Protein AF-A0A1H8YNI3-F1 (afdb_monomer_lite)

Structure (mmCIF, N/CA/C/O backbone):
data_AF-A0A1H8YNI3-F1
#
_entry.id   AF-A0A1H8YNI3-F1
#
loop_
_atom_site.group_PDB
_atom_site.id
_atom_site.type_symbol
_atom_site.label_atom_id
_atom_site.label_alt_id
_atom_site.label_comp_id
_atom_site.label_asym_id
_atom_site.label_entity_id
_atom_site.label_seq_id
_atom_site.pdbx_PDB_ins_code
_atom_site.Cartn_x
_atom_site.Cartn_y
_atom_site.Cartn_z
_atom_site.occupancy
_atom_site.B_iso_or_equiv
_atom_site.auth_seq_id
_atom_site.auth_comp_id
_atom_site.auth_asym_id
_atom_site.auth_atom_id
_atom_site.pdbx_PDB_model_num
ATOM 1 N N . MET A 1 1 ? 41.087 18.679 -18.541 1.00 62.81 1 MET A N 1
ATOM 2 C CA . MET A 1 1 ? 40.264 19.608 -19.340 1.00 62.81 1 MET A CA 1
ATOM 3 C C . MET A 1 1 ? 38.839 19.092 -19.212 1.00 62.81 1 MET A C 1
ATOM 5 O O . MET A 1 1 ? 38.711 17.903 -18.950 1.00 62.81 1 MET A O 1
ATOM 9 N N . ALA A 1 2 ? 37.830 19.958 -19.168 1.00 72.12 2 ALA A N 1
ATOM 10 C CA . ALA A 1 2 ? 36.445 19.493 -19.201 1.00 72.12 2 ALA A CA 1
ATOM 11 C C . ALA A 1 2 ? 36.052 19.429 -20.674 1.00 72.12 2 ALA A C 1
ATOM 13 O O . ALA A 1 2 ? 36.330 20.401 -21.379 1.00 72.12 2 ALA A O 1
ATOM 14 N N . ASP A 1 3 ? 35.475 18.314 -21.097 1.00 80.69 3 ASP A N 1
ATOM 15 C CA . ASP A 1 3 ? 35.064 18.109 -22.482 1.00 80.69 3 ASP A CA 1
ATOM 16 C C . ASP A 1 3 ? 33.537 18.201 -22.566 1.00 80.69 3 ASP A C 1
ATOM 18 O O . ASP A 1 3 ? 32.833 17.802 -21.632 1.00 80.69 3 ASP A O 1
ATOM 22 N N . ASP A 1 4 ? 33.033 18.714 -23.684 1.00 84.19 4 ASP A N 1
ATOM 23 C CA . ASP A 1 4 ? 31.604 18.751 -23.985 1.00 84.19 4 ASP A CA 1
ATOM 24 C C . ASP A 1 4 ? 31.310 17.701 -25.062 1.00 84.19 4 ASP A C 1
ATOM 26 O O . ASP A 1 4 ? 32.009 17.633 -26.074 1.00 84.19 4 ASP A O 1
ATOM 30 N N . LEU A 1 5 ? 30.289 16.871 -24.843 1.00 85.62 5 LEU A N 1
ATOM 31 C CA . LEU A 1 5 ? 29.933 15.766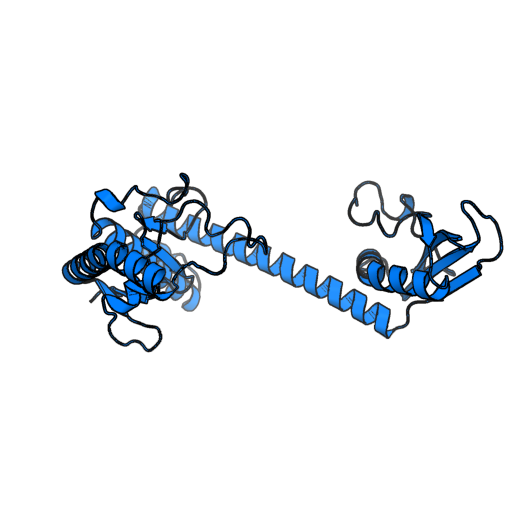 -25.734 1.00 85.62 5 LEU A CA 1
ATOM 32 C C . LEU A 1 5 ? 28.536 15.938 -26.312 1.00 85.62 5 LEU A C 1
ATOM 34 O O . LEU A 1 5 ? 27.596 16.316 -25.609 1.00 85.62 5 LEU A O 1
ATOM 38 N N . THR A 1 6 ? 28.391 15.552 -27.576 1.00 89.06 6 THR A N 1
ATOM 39 C CA . THR A 1 6 ? 27.086 15.326 -28.201 1.00 89.06 6 THR A CA 1
ATOM 40 C C . THR A 1 6 ? 26.791 13.839 -28.199 1.00 89.06 6 THR A C 1
ATOM 42 O O . THR A 1 6 ? 27.655 13.043 -28.564 1.00 89.06 6 THR A O 1
ATOM 45 N N . TRP A 1 7 ? 25.575 13.433 -27.851 1.00 90.69 7 TRP A N 1
ATOM 46 C CA . TRP A 1 7 ? 25.215 12.022 -27.872 1.00 90.69 7 TRP A CA 1
ATOM 47 C C . TRP A 1 7 ? 23.753 11.774 -28.232 1.00 90.69 7 TRP A C 1
ATOM 49 O O . TRP A 1 7 ? 22.909 12.659 -28.139 1.00 90.69 7 TRP A O 1
ATOM 59 N N . ARG A 1 8 ? 23.442 10.555 -28.679 1.00 92.06 8 ARG A N 1
ATOM 60 C CA . ARG A 1 8 ? 22.060 10.096 -28.888 1.00 92.06 8 ARG A CA 1
ATOM 61 C C . ARG A 1 8 ? 21.931 8.595 -28.692 1.00 92.06 8 ARG A C 1
ATOM 63 O O . ARG A 1 8 ? 22.908 7.859 -28.858 1.00 92.06 8 ARG A O 1
ATOM 70 N N . PHE A 1 9 ? 20.708 8.132 -28.457 1.00 93.69 9 PHE A N 1
ATOM 71 C CA . PHE A 1 9 ? 20.398 6.709 -28.537 1.00 93.69 9 PHE A CA 1
ATOM 72 C C . PHE A 1 9 ? 19.908 6.300 -29.918 1.00 93.69 9 PHE A C 1
ATOM 74 O O . PHE A 1 9 ? 19.161 7.006 -30.600 1.00 93.69 9 PHE A O 1
ATOM 81 N N . GLU A 1 10 ? 20.300 5.095 -30.302 1.00 93.31 10 GLU A N 1
ATOM 82 C CA . GLU A 1 10 ? 19.784 4.422 -31.478 1.00 93.31 10 GLU A CA 1
ATOM 83 C C . GLU A 1 10 ? 19.323 3.017 -31.112 1.00 93.31 10 GLU A C 1
ATOM 85 O O . GLU A 1 10 ? 19.898 2.339 -30.258 1.00 93.31 10 GLU A O 1
ATOM 90 N N . VAL A 1 11 ? 18.287 2.556 -31.798 1.00 92.56 11 VAL A N 1
ATOM 91 C CA . VAL A 1 11 ? 17.686 1.244 -31.581 1.00 92.56 11 VAL A CA 1
ATOM 92 C C . VAL A 1 11 ? 17.734 0.416 -32.845 1.00 92.56 11 VAL A C 1
ATOM 94 O O . VAL A 1 11 ? 17.682 0.927 -33.963 1.00 92.56 11 VAL A O 1
ATOM 97 N N . LYS A 1 12 ? 17.808 -0.896 -32.662 1.00 93.00 12 LYS A N 1
ATOM 98 C CA . LYS A 1 12 ? 17.693 -1.861 -33.746 1.00 93.00 12 LYS A CA 1
ATOM 99 C C . LYS A 1 12 ? 16.334 -2.533 -33.672 1.00 93.00 12 LYS A C 1
ATOM 101 O O . LYS A 1 12 ? 16.031 -3.218 -32.693 1.00 93.00 12 LYS A O 1
ATOM 106 N N . MET A 1 13 ? 15.531 -2.376 -34.714 1.00 89.25 13 MET A N 1
ATOM 107 C CA . MET A 1 13 ? 14.173 -2.919 -34.784 1.00 89.25 13 MET A CA 1
ATOM 108 C C . MET A 1 13 ? 14.158 -4.225 -35.577 1.00 89.25 13 MET A C 1
ATOM 110 O O . MET A 1 13 ? 14.945 -4.392 -36.502 1.00 89.25 13 MET A O 1
ATOM 114 N N . ARG A 1 14 ? 13.270 -5.161 -35.225 1.00 88.31 14 ARG A N 1
ATOM 115 C CA . ARG A 1 14 ? 13.154 -6.458 -35.916 1.00 88.31 14 ARG A CA 1
ATOM 116 C C . ARG A 1 14 ? 12.909 -6.310 -37.422 1.00 88.31 14 ARG A C 1
ATOM 118 O O . ARG A 1 14 ? 13.461 -7.088 -38.190 1.00 88.31 14 ARG A O 1
ATOM 125 N N . ASP A 1 15 ? 12.107 -5.321 -37.805 1.00 86.44 15 ASP A N 1
ATOM 126 C CA . ASP A 1 15 ? 11.632 -5.132 -39.180 1.00 86.44 15 ASP A CA 1
ATOM 127 C C . ASP A 1 15 ? 12.369 -3.998 -39.919 1.00 86.44 15 ASP A C 1
ATOM 129 O O . ASP A 1 15 ? 11.910 -3.542 -40.964 1.00 86.44 15 ASP A O 1
ATOM 133 N N . HIS A 1 16 ? 13.496 -3.515 -39.380 1.00 84.75 16 HIS A N 1
ATOM 134 C CA . HIS A 1 16 ? 14.282 -2.443 -39.988 1.00 84.75 16 HIS A CA 1
ATOM 135 C C . HIS A 1 16 ? 15.744 -2.857 -40.151 1.00 84.75 16 HIS A C 1
ATOM 137 O O . HIS A 1 16 ? 16.424 -3.211 -39.185 1.00 84.75 16 HIS A O 1
ATOM 143 N N . ASP A 1 17 ? 16.255 -2.743 -41.374 1.00 80.69 17 ASP A N 1
ATOM 144 C CA . ASP A 1 17 ? 17.667 -2.969 -41.663 1.00 80.69 17 ASP A CA 1
ATOM 145 C C . ASP A 1 17 ? 18.470 -1.738 -41.232 1.00 80.69 17 ASP A C 1
ATOM 147 O O . ASP A 1 17 ? 18.606 -0.761 -41.965 1.00 80.69 17 ASP A O 1
ATOM 151 N N . GLY A 1 18 ? 18.959 -1.752 -39.993 1.00 88.38 18 GLY A N 1
ATOM 152 C CA . GLY A 1 18 ? 19.876 -0.737 -39.477 1.00 88.38 18 GLY A CA 1
ATOM 153 C C . GLY A 1 18 ? 19.539 -0.238 -38.078 1.00 88.38 18 GLY A C 1
ATOM 154 O O . GLY A 1 18 ? 18.589 -0.686 -37.437 1.00 88.38 18 GLY A O 1
ATOM 155 N N . TRP A 1 19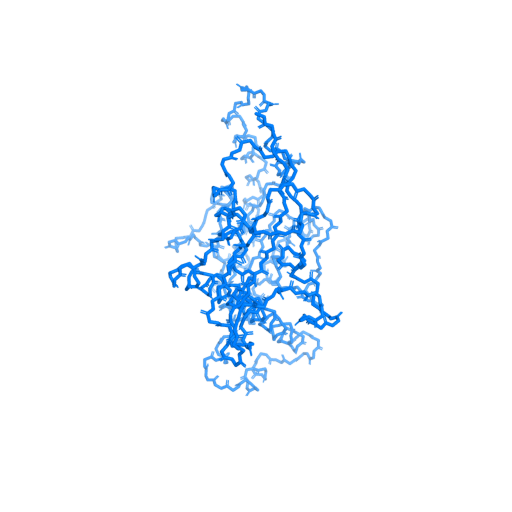 ? 20.370 0.689 -37.614 1.00 92.62 19 TRP A N 1
ATOM 156 C CA . TRP A 1 19 ? 20.161 1.424 -36.375 1.00 92.62 19 TRP A CA 1
ATOM 157 C C . TRP A 1 19 ? 19.362 2.687 -36.668 1.00 92.62 19 TRP A C 1
ATOM 159 O O . TRP A 1 19 ? 19.678 3.419 -37.604 1.00 92.62 19 TRP A O 1
ATOM 169 N N . VAL A 1 20 ? 18.318 2.913 -35.882 1.00 90.19 20 VAL A N 1
ATOM 170 C CA . VAL A 1 20 ? 17.384 4.021 -36.052 1.00 90.19 20 VAL A CA 1
ATOM 171 C C . VAL A 1 20 ? 17.524 4.945 -34.845 1.00 90.19 20 VAL A C 1
ATOM 173 O O . VAL A 1 20 ? 17.406 4.457 -33.718 1.00 90.19 20 VAL A O 1
ATOM 176 N N . PRO A 1 21 ? 17.788 6.248 -35.032 1.00 89.75 21 PRO A N 1
ATOM 177 C CA . PRO A 1 21 ? 17.801 7.190 -33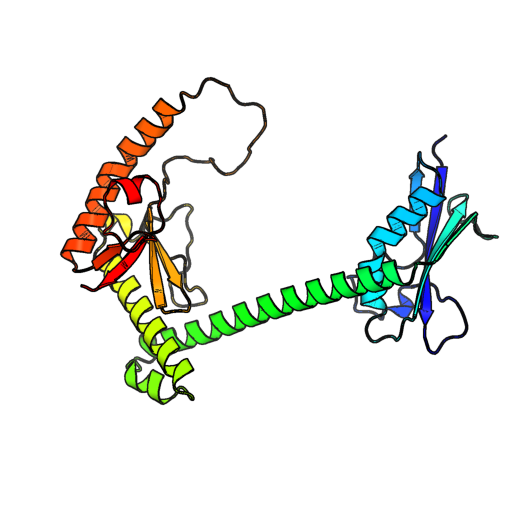.922 1.00 89.75 21 PRO A CA 1
ATOM 178 C C . PRO A 1 21 ? 16.409 7.293 -33.303 1.00 89.75 21 PRO A C 1
ATOM 180 O O . PRO A 1 21 ? 15.405 7.317 -34.017 1.00 89.75 21 PRO A O 1
ATOM 183 N N . ILE A 1 22 ? 16.349 7.358 -31.976 1.00 86.19 22 ILE A N 1
ATOM 184 C CA . ILE A 1 22 ? 15.087 7.617 -31.284 1.00 86.19 22 ILE A CA 1
ATOM 185 C C . ILE A 1 22 ? 14.795 9.109 -31.416 1.00 86.19 22 ILE A C 1
ATOM 187 O O . ILE A 1 22 ? 15.470 9.931 -30.806 1.00 86.19 22 ILE A O 1
ATOM 191 N N . THR A 1 23 ? 13.805 9.466 -32.225 1.00 83.25 23 THR A N 1
ATOM 192 C CA . THR A 1 23 ? 13.367 10.855 -32.414 1.00 83.25 23 THR A CA 1
ATOM 193 C C . THR A 1 23 ? 11.931 11.034 -31.942 1.00 83.25 23 THR A C 1
ATOM 195 O O . THR A 1 23 ? 11.175 10.064 -31.838 1.00 83.25 23 THR A O 1
ATOM 198 N N . ARG A 1 24 ? 11.514 12.282 -31.696 1.00 74.00 24 ARG A N 1
ATOM 199 C CA . ARG A 1 24 ? 10.109 12.589 -31.344 1.00 74.00 24 ARG A CA 1
ATOM 200 C C . ARG A 1 24 ? 9.103 12.084 -32.374 1.00 74.00 24 ARG A C 1
ATOM 202 O O . ARG A 1 24 ? 8.031 11.614 -32.004 1.00 74.00 24 ARG A O 1
ATOM 209 N N . ASP A 1 25 ? 9.464 12.118 -33.654 1.00 70.88 25 ASP A N 1
ATOM 210 C CA . ASP A 1 25 ? 8.612 11.610 -34.735 1.00 70.88 25 ASP A CA 1
ATOM 211 C C . ASP A 1 25 ? 8.357 10.100 -34.607 1.00 70.88 25 ASP A C 1
ATOM 213 O O . ASP A 1 25 ? 7.317 9.600 -35.036 1.00 70.88 25 ASP A O 1
ATOM 217 N N . LEU A 1 26 ? 9.282 9.374 -33.972 1.00 70.94 26 LEU A N 1
ATOM 218 C CA . LEU A 1 26 ? 9.179 7.940 -33.712 1.00 70.94 26 LEU A CA 1
ATOM 219 C C . LEU A 1 26 ? 8.311 7.601 -32.488 1.00 70.94 26 LEU A C 1
ATOM 221 O O . LEU A 1 26 ? 7.877 6.455 -32.352 1.00 70.94 26 LEU A O 1
ATOM 225 N N . LEU A 1 27 ? 8.044 8.577 -31.614 1.00 66.19 27 LEU A N 1
ATOM 226 C CA . LEU A 1 27 ? 7.230 8.412 -30.406 1.00 66.19 27 LEU A CA 1
ATOM 227 C C . LEU A 1 27 ? 5.729 8.627 -30.632 1.00 66.19 27 LEU A C 1
ATOM 229 O O . LEU A 1 27 ? 4.916 8.079 -29.892 1.00 66.19 27 LEU A O 1
ATOM 233 N N . GLY A 1 28 ? 5.343 9.382 -31.663 1.00 60.59 28 GLY A N 1
ATOM 234 C CA . GLY A 1 28 ? 3.973 9.890 -31.777 1.00 60.59 28 GLY A CA 1
ATOM 235 C C . GLY A 1 28 ? 3.698 11.020 -30.771 1.00 60.59 28 GLY A C 1
ATOM 236 O O . GLY A 1 28 ? 4.454 11.247 -29.832 1.00 60.59 28 GLY A O 1
ATOM 237 N N . ALA A 1 29 ? 2.626 11.785 -30.987 1.00 53.41 29 ALA A N 1
ATOM 238 C CA . ALA A 1 29 ? 2.422 13.088 -30.339 1.00 53.41 29 ALA A CA 1
ATOM 239 C C . ALA A 1 29 ? 2.125 13.064 -28.818 1.00 53.41 29 ALA A C 1
ATOM 241 O O . ALA A 1 29 ? 2.082 14.134 -28.216 1.00 53.41 29 ALA A O 1
ATOM 242 N N . ASP A 1 30 ? 1.950 11.892 -28.194 1.00 52.16 30 ASP A N 1
ATOM 243 C CA . ASP A 1 30 ? 1.309 11.766 -26.872 1.00 52.16 30 ASP A CA 1
ATOM 244 C C . ASP A 1 30 ? 2.163 11.091 -25.769 1.00 52.16 30 ASP A C 1
ATOM 246 O O . ASP A 1 30 ? 1.635 10.785 -24.700 1.00 52.16 30 ASP A O 1
ATOM 250 N N . GLU A 1 31 ? 3.474 10.873 -25.954 1.00 55.53 31 GLU A N 1
ATOM 251 C CA . GLU A 1 31 ? 4.317 10.176 -24.954 1.00 55.53 31 GLU A CA 1
ATOM 252 C C . GLU A 1 31 ? 5.398 11.089 -24.313 1.00 55.53 31 GLU A C 1
ATOM 254 O O . GLU A 1 31 ? 6.558 11.066 -24.723 1.00 55.53 31 GLU A O 1
ATOM 259 N N . PRO A 1 32 ? 5.074 11.875 -23.260 1.00 54.31 32 PRO A N 1
ATOM 260 C CA . PRO A 1 32 ? 6.031 12.751 -22.564 1.00 54.31 32 PRO A CA 1
ATOM 261 C C . PRO A 1 32 ? 7.065 12.011 -21.687 1.00 54.31 32 PRO A C 1
ATOM 263 O O . PRO A 1 32 ? 7.920 12.653 -21.085 1.00 54.31 32 PRO A O 1
ATOM 266 N N . LEU A 1 33 ? 6.991 10.679 -21.586 1.00 58.78 33 LEU A N 1
ATOM 267 C CA . LEU A 1 33 ? 7.754 9.863 -20.628 1.00 58.78 33 LEU A CA 1
ATOM 268 C C . LEU A 1 33 ? 9.171 9.481 -21.084 1.00 58.78 33 LEU A C 1
ATOM 270 O O . LEU A 1 33 ? 9.909 8.880 -20.311 1.00 58.78 33 LEU A O 1
ATOM 274 N N . TYR A 1 34 ? 9.553 9.813 -22.317 1.00 67.88 34 TYR A N 1
ATOM 275 C CA . TYR A 1 34 ? 10.815 9.368 -22.921 1.00 67.88 34 TYR A CA 1
ATOM 276 C C . TYR A 1 34 ? 11.775 10.515 -23.251 1.00 67.88 34 TYR A C 1
ATOM 278 O O . TYR A 1 34 ? 12.717 10.303 -24.004 1.00 67.88 34 TYR A O 1
ATOM 286 N N . GLY A 1 35 ? 11.556 11.723 -22.717 1.00 67.06 35 GLY A N 1
ATOM 287 C CA . GLY A 1 35 ? 12.371 12.902 -23.051 1.00 67.06 35 GLY A CA 1
ATOM 288 C C . GLY A 1 35 ? 13.880 12.666 -22.925 1.00 67.06 35 GLY A C 1
ATOM 289 O O . GLY A 1 35 ? 14.645 13.144 -23.752 1.00 67.06 35 GLY A O 1
ATOM 290 N N . ASP A 1 36 ? 14.269 11.849 -21.953 1.00 74.75 36 ASP A N 1
ATOM 291 C CA . ASP A 1 36 ? 15.649 11.564 -21.563 1.00 74.75 36 ASP A CA 1
ATOM 292 C C . ASP A 1 36 ? 16.381 10.623 -22.543 1.00 74.75 36 ASP A C 1
ATOM 294 O O . ASP A 1 36 ? 17.587 10.421 -22.430 1.00 74.75 36 ASP A O 1
ATOM 298 N N . ILE A 1 37 ? 15.659 10.006 -23.489 1.00 80.31 37 ILE A N 1
ATOM 299 C CA . ILE A 1 37 ? 16.221 9.053 -24.461 1.00 80.31 37 ILE A CA 1
ATOM 300 C C . ILE A 1 37 ? 15.996 9.466 -25.921 1.00 80.31 37 ILE A C 1
ATOM 302 O O . ILE A 1 37 ? 16.238 8.670 -26.831 1.00 80.31 37 ILE A O 1
ATOM 306 N N . VAL A 1 38 ? 15.479 10.674 -26.142 1.00 82.88 38 VAL A N 1
ATOM 307 C CA . VAL A 1 38 ? 14.956 11.136 -27.430 1.00 82.88 38 VAL A CA 1
ATOM 308 C C . VAL A 1 38 ? 15.782 12.285 -27.966 1.00 82.88 38 VAL A C 1
ATOM 310 O O . VAL A 1 38 ? 16.162 13.193 -27.234 1.00 82.88 38 VAL A O 1
ATOM 313 N N . ASP A 1 39 ? 15.945 12.277 -29.284 1.00 84.94 39 ASP A N 1
ATOM 314 C CA . ASP A 1 39 ? 16.730 13.238 -30.039 1.00 84.94 39 ASP A CA 1
ATOM 315 C C . ASP A 1 39 ? 18.215 13.211 -29.623 1.00 84.94 39 ASP A C 1
ATOM 317 O O . ASP A 1 39 ? 18.704 12.310 -28.935 1.00 84.94 39 ASP A O 1
ATOM 321 N N . THR A 1 40 ? 18.971 14.165 -30.150 1.00 86.25 40 THR A N 1
ATOM 322 C CA . THR A 1 40 ? 20.371 14.364 -29.790 1.00 86.25 40 THR A CA 1
ATOM 323 C C . THR A 1 40 ? 20.449 15.245 -28.548 1.00 86.25 40 THR A C 1
ATOM 325 O O . THR A 1 40 ? 19.791 16.285 -28.488 1.00 86.25 40 THR A O 1
ATOM 328 N N . MET A 1 41 ? 21.277 14.850 -27.586 1.00 87.00 41 MET A N 1
ATOM 329 C CA . MET A 1 41 ? 21.484 15.544 -26.321 1.00 87.00 41 MET A CA 1
ATOM 330 C C . MET A 1 41 ? 22.938 15.989 -26.151 1.00 87.00 41 MET A C 1
ATOM 332 O O . MET A 1 41 ? 23.856 15.465 -26.785 1.00 87.00 41 MET A O 1
ATOM 336 N N . GLU A 1 42 ? 23.133 16.977 -25.284 1.00 86.44 42 GLU A N 1
ATOM 337 C CA . GLU A 1 42 ? 24.440 17.538 -24.946 1.00 86.44 42 GLU A CA 1
ATOM 338 C C . GLU A 1 42 ? 24.788 17.181 -23.500 1.00 86.44 42 GLU A C 1
ATOM 340 O O . GLU A 1 42 ? 23.953 17.296 -22.600 1.00 86.44 42 GLU A O 1
ATOM 345 N N . MET A 1 43 ? 26.034 16.780 -23.262 1.00 81.81 43 MET A N 1
ATOM 346 C CA . MET A 1 43 ? 26.585 16.599 -21.924 1.00 81.81 43 MET A CA 1
ATOM 347 C C . MET A 1 43 ? 27.788 17.527 -21.764 1.00 81.81 43 MET A C 1
ATOM 349 O O . MET A 1 43 ? 28.809 17.359 -22.424 1.00 81.81 43 MET A O 1
ATOM 353 N N . ILE A 1 44 ? 27.637 18.533 -20.904 1.00 81.88 44 ILE A N 1
ATOM 354 C CA . ILE A 1 44 ? 28.575 19.653 -20.767 1.00 81.88 44 ILE A CA 1
ATOM 355 C C . ILE A 1 44 ? 29.484 19.425 -19.556 1.00 81.88 44 ILE A C 1
ATOM 357 O O . ILE A 1 44 ? 29.014 19.045 -18.481 1.00 81.88 44 ILE A O 1
ATOM 361 N N . GLY A 1 45 ? 30.775 19.725 -19.699 1.00 78.12 45 GLY A N 1
ATOM 362 C CA . GLY A 1 45 ? 31.725 19.772 -18.590 1.00 78.12 45 GLY A CA 1
ATOM 363 C C . GLY A 1 45 ? 32.105 18.402 -18.028 1.00 78.12 45 GLY A C 1
ATOM 364 O O . GLY A 1 45 ? 32.279 18.250 -16.817 1.00 78.12 45 GLY A O 1
ATOM 365 N N . ILE A 1 46 ? 32.241 17.393 -18.884 1.00 79.94 46 ILE A N 1
ATOM 366 C CA . ILE A 1 46 ? 32.610 16.040 -18.473 1.00 79.94 46 ILE A CA 1
ATOM 367 C C . ILE A 1 46 ? 34.089 15.995 -18.081 1.00 79.94 46 ILE A C 1
ATOM 369 O O . ILE A 1 46 ? 34.973 16.428 -18.817 1.00 79.94 46 ILE A O 1
ATOM 373 N N . HIS A 1 47 ? 34.368 15.427 -16.906 1.00 80.94 47 HIS A N 1
ATOM 374 C CA . HIS A 1 47 ? 35.721 15.266 -16.358 1.00 80.94 47 HIS A CA 1
ATOM 375 C C . HIS A 1 47 ? 36.224 13.808 -16.354 1.00 80.94 47 HIS A C 1
ATOM 377 O O . HIS A 1 47 ? 37.240 13.509 -15.726 1.00 80.94 47 HIS A O 1
ATOM 383 N N . ARG A 1 48 ? 35.497 12.903 -17.016 1.00 82.81 48 ARG A N 1
ATOM 384 C CA . ARG A 1 48 ? 35.759 11.457 -17.131 1.00 82.81 48 ARG A CA 1
ATOM 385 C C . ARG A 1 48 ? 35.979 11.059 -18.593 1.00 82.81 48 ARG A C 1
ATOM 387 O O . ARG A 1 48 ? 35.672 11.837 -19.491 1.00 82.81 48 ARG A O 1
ATOM 394 N N . GLU A 1 49 ? 36.497 9.853 -18.824 1.00 87.44 49 GLU A N 1
ATOM 395 C CA . GLU A 1 49 ? 36.635 9.308 -20.180 1.00 87.44 49 GLU A CA 1
ATOM 396 C C . GLU A 1 49 ? 35.261 9.188 -20.858 1.00 87.44 49 GLU A C 1
ATOM 398 O O . GLU A 1 49 ? 34.270 8.812 -20.225 1.00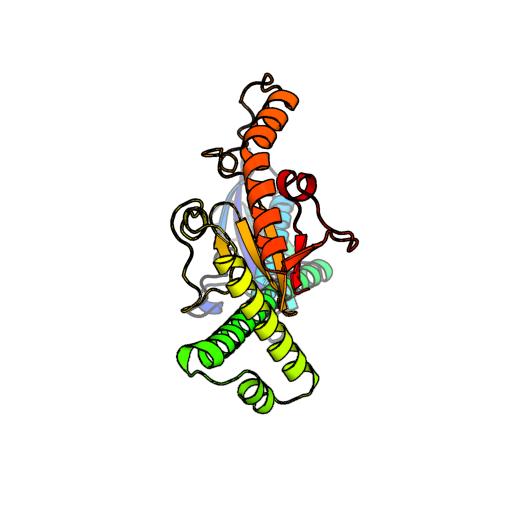 87.44 49 GLU A O 1
ATOM 403 N N . HIS A 1 50 ? 35.192 9.492 -22.158 1.00 87.31 50 HIS A N 1
ATOM 404 C CA . HIS A 1 50 ? 33.929 9.516 -22.907 1.00 87.31 50 HIS A CA 1
ATOM 405 C C . HIS A 1 50 ? 33.234 8.153 -22.926 1.00 87.31 50 HIS A C 1
ATOM 407 O O . HIS A 1 50 ? 32.012 8.088 -22.859 1.00 87.31 50 HIS A O 1
ATOM 413 N N . THR A 1 51 ? 34.004 7.061 -22.955 1.00 89.38 51 THR A N 1
ATOM 414 C CA . THR A 1 51 ? 33.479 5.689 -22.880 1.00 89.38 51 THR A CA 1
ATOM 415 C C . THR A 1 51 ? 32.764 5.419 -21.558 1.00 89.38 51 THR A C 1
ATOM 417 O O . THR A 1 51 ? 31.698 4.807 -21.560 1.00 89.38 51 THR A O 1
ATOM 420 N N . ASP A 1 52 ? 33.319 5.890 -20.439 1.00 89.12 52 ASP A N 1
ATOM 421 C CA . ASP A 1 52 ? 32.702 5.718 -19.121 1.00 89.12 52 ASP A CA 1
ATOM 422 C C . ASP A 1 52 ? 31.431 6.563 -19.009 1.00 89.12 52 ASP A C 1
ATOM 424 O O . ASP A 1 52 ? 30.399 6.064 -18.568 1.00 89.12 52 ASP A O 1
ATOM 428 N N . ALA A 1 53 ? 31.471 7.812 -19.494 1.00 87.56 53 ALA A N 1
ATOM 429 C CA . ALA A 1 53 ? 30.281 8.656 -19.571 1.00 87.56 53 ALA A CA 1
ATOM 430 C C . ALA A 1 53 ? 29.177 8.007 -20.414 1.00 87.56 53 ALA A C 1
ATOM 432 O O . ALA A 1 53 ? 28.044 7.897 -19.960 1.00 87.56 53 ALA A O 1
ATOM 433 N N . ALA A 1 54 ? 29.520 7.517 -21.606 1.00 89.56 54 ALA A N 1
ATOM 434 C CA . ALA A 1 54 ? 28.584 6.859 -22.507 1.00 89.56 54 ALA A CA 1
ATOM 435 C C . ALA A 1 54 ? 27.977 5.591 -21.892 1.00 89.56 54 ALA A C 1
ATOM 437 O O . ALA A 1 54 ? 26.796 5.306 -22.082 1.00 89.56 54 ALA A O 1
ATOM 438 N N . LYS A 1 55 ? 28.779 4.818 -21.155 1.00 90.94 55 LYS A N 1
ATOM 439 C CA . LYS A 1 55 ? 28.310 3.613 -20.477 1.00 90.94 55 LYS A CA 1
ATOM 440 C C . LYS A 1 55 ? 27.297 3.941 -19.382 1.00 90.94 55 LYS A C 1
ATOM 442 O O . LYS A 1 55 ? 26.268 3.274 -19.330 1.00 90.94 55 LYS A O 1
ATOM 447 N N . ASP A 1 56 ? 27.580 4.940 -18.550 1.00 89.25 56 ASP A N 1
ATOM 448 C CA . ASP A 1 56 ? 26.678 5.345 -17.470 1.00 89.25 56 ASP A CA 1
ATOM 449 C C . ASP A 1 56 ? 25.334 5.830 -18.036 1.00 89.25 56 ASP A C 1
ATOM 451 O O . ASP A 1 56 ? 24.288 5.330 -17.626 1.00 89.25 56 ASP A O 1
ATOM 455 N N . GLU A 1 57 ? 25.353 6.694 -19.060 1.00 90.62 57 GLU A N 1
ATOM 456 C CA . GLU A 1 57 ? 24.126 7.150 -19.737 1.00 90.62 57 GLU A CA 1
ATOM 457 C C . GLU A 1 57 ? 23.342 5.988 -20.354 1.00 90.62 57 GLU A C 1
ATOM 459 O O . GLU A 1 57 ? 22.119 5.907 -20.228 1.00 90.62 57 GLU A O 1
ATOM 464 N N . LEU A 1 58 ? 24.036 5.051 -21.011 1.00 91.12 58 LEU A N 1
ATOM 465 C CA . LEU A 1 58 ? 23.393 3.866 -21.564 1.00 91.12 58 LEU A CA 1
ATOM 466 C C . LEU A 1 58 ? 22.734 3.044 -20.454 1.00 91.12 58 LEU A C 1
ATOM 468 O O . LEU A 1 58 ? 21.562 2.701 -20.587 1.00 91.12 58 LEU A O 1
ATOM 472 N N . ASP A 1 59 ? 23.447 2.759 -19.363 1.00 89.12 59 ASP A N 1
ATOM 473 C CA . ASP A 1 59 ? 22.955 1.956 -18.240 1.00 89.12 59 ASP A CA 1
ATOM 474 C C . ASP A 1 59 ? 21.754 2.601 -17.517 1.00 89.12 59 ASP A C 1
ATOM 476 O O . ASP A 1 59 ? 20.836 1.883 -17.084 1.00 89.12 59 ASP A O 1
ATOM 480 N N . GLU A 1 60 ? 21.727 3.933 -17.420 1.00 87.44 60 GLU A N 1
ATOM 481 C CA . GLU A 1 60 ? 20.596 4.709 -16.898 1.00 87.44 60 GLU A CA 1
ATOM 482 C C . GLU A 1 60 ? 19.389 4.649 -17.848 1.00 87.44 60 GLU A C 1
ATOM 484 O O . GLU A 1 60 ? 18.265 4.354 -17.424 1.00 87.44 60 GLU A O 1
ATOM 489 N N . ALA A 1 61 ? 19.622 4.800 -19.151 1.00 88.12 61 ALA A N 1
ATOM 490 C CA . ALA A 1 61 ? 18.576 4.818 -20.166 1.00 88.12 61 ALA A CA 1
ATOM 491 C C . ALA A 1 61 ? 18.004 3.438 -20.529 1.00 88.12 61 ALA A C 1
ATOM 493 O O . ALA A 1 61 ? 16.921 3.368 -21.113 1.00 88.12 61 ALA A O 1
ATOM 494 N N . LEU A 1 62 ? 18.669 2.323 -20.192 1.00 88.44 62 LEU A N 1
ATOM 495 C CA . LEU A 1 62 ? 18.254 0.964 -20.591 1.00 88.44 62 LEU A CA 1
ATOM 496 C C . LEU A 1 62 ? 16.786 0.644 -20.273 1.00 88.44 62 LEU A C 1
ATOM 498 O O . LEU A 1 62 ? 16.126 -0.037 -21.059 1.00 88.44 62 LEU A O 1
ATOM 502 N N . ALA A 1 63 ? 16.258 1.108 -19.137 1.00 84.56 63 ALA A N 1
ATOM 503 C CA . ALA A 1 63 ? 14.852 0.897 -18.788 1.00 84.56 63 ALA A CA 1
ATOM 504 C C . ALA A 1 63 ? 13.916 1.672 -19.733 1.00 84.56 63 ALA A C 1
ATOM 506 O O . ALA A 1 63 ? 12.976 1.090 -20.268 1.00 84.56 63 ALA A O 1
ATOM 507 N N . GLY A 1 64 ? 14.220 2.944 -20.012 1.00 85.44 64 GLY A N 1
ATOM 508 C CA . GLY A 1 64 ? 13.475 3.758 -20.975 1.00 85.44 64 GLY A CA 1
ATOM 509 C C . GLY A 1 64 ? 13.551 3.188 -22.393 1.00 85.44 64 GLY A C 1
ATOM 510 O O . GLY A 1 64 ? 12.523 3.017 -23.043 1.00 85.44 64 GLY A O 1
ATOM 511 N N . LEU A 1 65 ? 14.748 2.799 -22.841 1.00 86.75 65 LEU A N 1
ATOM 512 C CA . LEU A 1 65 ? 14.993 2.198 -24.157 1.00 86.75 65 LEU A CA 1
ATOM 513 C C . LEU A 1 65 ? 14.223 0.885 -24.336 1.00 86.75 65 LEU A C 1
ATOM 515 O O . LEU A 1 65 ? 13.609 0.636 -25.374 1.00 86.75 65 LEU A O 1
ATOM 519 N N . THR A 1 66 ? 14.222 0.031 -23.312 1.00 86.75 66 THR A N 1
ATOM 520 C CA . THR A 1 66 ? 13.490 -1.241 -23.354 1.00 86.75 66 THR A CA 1
ATOM 521 C C . THR A 1 66 ? 11.981 -1.063 -23.243 1.00 86.75 66 THR A C 1
ATOM 523 O O . THR A 1 66 ? 11.270 -1.786 -23.939 1.00 86.75 66 THR A O 1
ATOM 526 N N . ALA A 1 67 ? 11.496 -0.090 -22.466 1.00 83.56 67 ALA A N 1
ATOM 527 C CA . ALA A 1 67 ? 10.082 0.280 -22.418 1.00 83.56 67 ALA A CA 1
ATOM 528 C C . ALA A 1 67 ? 9.605 0.828 -23.767 1.00 83.56 67 ALA A C 1
ATOM 530 O O . ALA A 1 67 ? 8.589 0.378 -24.286 1.00 83.56 67 ALA A O 1
ATOM 531 N N . PHE A 1 68 ? 10.376 1.726 -24.383 1.00 82.50 68 PHE A N 1
ATOM 532 C CA . PHE A 1 68 ? 10.118 2.214 -25.735 1.00 82.50 68 PHE A CA 1
ATOM 533 C C . PHE A 1 68 ? 10.034 1.051 -26.738 1.00 82.50 68 PHE A C 1
ATOM 535 O O . PHE A 1 68 ? 9.103 0.959 -27.543 1.00 82.50 68 PHE A O 1
ATOM 542 N N . GLY A 1 69 ? 10.988 0.120 -26.657 1.00 80.38 69 GLY A N 1
ATOM 543 C CA . GLY A 1 69 ? 11.048 -1.059 -27.512 1.00 80.38 69 GLY A CA 1
ATOM 544 C C . GLY A 1 69 ? 9.954 -2.107 -27.262 1.00 80.38 69 GLY A C 1
ATOM 545 O O . GLY A 1 69 ? 9.715 -2.952 -28.137 1.00 80.38 69 GLY A O 1
ATOM 546 N N . GLN A 1 70 ? 9.288 -2.072 -26.103 1.00 76.12 70 GLN A N 1
ATOM 547 C CA . GLN A 1 70 ? 8.204 -2.982 -25.734 1.00 76.12 70 GLN A CA 1
ATOM 548 C C . GLN A 1 70 ? 7.001 -2.731 -26.653 1.00 76.12 70 GLN A C 1
ATOM 550 O O . GLN A 1 70 ? 6.513 -1.618 -26.795 1.00 76.12 70 GLN A O 1
ATOM 555 N N . GLY A 1 71 ? 6.561 -3.769 -27.368 1.00 72.31 71 GLY A N 1
ATOM 556 C CA . GLY A 1 71 ? 5.496 -3.662 -28.377 1.00 72.31 71 GLY A CA 1
ATOM 557 C C . GLY A 1 71 ? 5.943 -3.152 -29.754 1.00 72.31 71 GLY A C 1
ATOM 558 O O . GLY A 1 71 ? 5.251 -3.416 -30.732 1.00 72.31 71 GLY A O 1
ATOM 559 N N . ARG A 1 72 ? 7.123 -2.522 -29.870 1.00 80.25 72 ARG A N 1
ATOM 560 C CA . ARG A 1 72 ? 7.677 -2.029 -31.149 1.00 80.25 72 ARG A CA 1
ATOM 561 C C . ARG A 1 72 ? 8.669 -2.999 -31.811 1.00 80.25 72 ARG A C 1
ATOM 563 O O . ARG A 1 72 ? 9.101 -2.775 -32.933 1.00 80.25 72 ARG A O 1
ATOM 570 N N . GLY A 1 73 ? 9.025 -4.101 -31.146 1.00 83.69 73 GLY A N 1
ATOM 571 C CA . GLY A 1 73 ? 9.887 -5.142 -31.723 1.00 83.69 73 GLY A CA 1
ATOM 572 C C . GLY A 1 73 ? 11.381 -4.804 -31.697 1.00 83.69 73 GLY A C 1
ATOM 573 O O . GLY A 1 73 ? 12.129 -5.268 -32.559 1.00 83.69 73 GLY A O 1
ATOM 574 N N . MET A 1 74 ? 11.827 -4.012 -30.718 1.00 88.69 74 MET A N 1
ATOM 575 C CA . MET A 1 74 ? 13.245 -3.695 -30.531 1.00 88.69 74 MET A CA 1
ATOM 576 C C . MET A 1 74 ? 14.068 -4.947 -30.190 1.00 88.69 74 MET A C 1
ATOM 578 O O . MET A 1 74 ? 13.692 -5.763 -29.346 1.00 88.69 74 MET A O 1
ATOM 582 N N . THR A 1 75 ? 15.224 -5.074 -30.835 1.00 89.56 75 THR A N 1
ATOM 583 C CA . THR A 1 75 ? 16.189 -6.174 -30.678 1.00 89.56 75 THR A CA 1
ATOM 584 C C . THR A 1 75 ? 17.540 -5.724 -30.128 1.00 89.56 75 THR A C 1
ATOM 586 O O . THR A 1 75 ? 18.259 -6.555 -29.581 1.00 89.56 75 THR A O 1
ATOM 589 N N . GLY A 1 76 ? 17.866 -4.432 -30.218 1.00 92.81 76 GLY A N 1
ATOM 590 C CA . GLY A 1 76 ? 19.121 -3.861 -29.731 1.00 92.81 76 GLY A CA 1
ATOM 591 C C . GLY A 1 76 ? 18.988 -2.373 -29.418 1.00 92.81 76 GLY A C 1
ATOM 592 O O . GLY A 1 76 ? 18.088 -1.715 -29.940 1.00 92.81 76 GLY A O 1
ATOM 593 N N . ALA A 1 77 ? 19.883 -1.862 -28.577 1.00 93.81 77 ALA A N 1
ATOM 594 C CA . ALA A 1 77 ? 20.013 -0.442 -28.261 1.00 93.81 77 ALA A CA 1
ATOM 595 C C . ALA A 1 77 ? 21.500 -0.074 -28.197 1.00 93.81 77 ALA A C 1
ATOM 597 O O . ALA A 1 77 ? 22.319 -0.905 -27.802 1.00 93.81 77 ALA A O 1
ATOM 598 N N . ARG A 1 78 ? 21.851 1.148 -28.590 1.00 95.25 78 ARG A N 1
ATOM 599 C CA . ARG A 1 78 ? 23.209 1.680 -28.481 1.00 95.25 78 ARG A CA 1
ATOM 600 C C . ARG A 1 78 ? 23.189 3.172 -28.197 1.00 95.25 78 ARG A C 1
ATOM 602 O O . ARG A 1 78 ? 22.245 3.857 -28.585 1.00 95.25 78 ARG A O 1
ATOM 609 N N . ILE A 1 79 ? 24.255 3.661 -27.583 1.00 95.00 79 ILE A N 1
ATOM 610 C CA . ILE A 1 79 ? 24.565 5.087 -27.508 1.00 95.00 79 ILE A CA 1
ATOM 611 C C . ILE A 1 79 ? 25.653 5.415 -28.527 1.00 95.00 79 ILE A C 1
ATOM 613 O O . ILE A 1 79 ? 26.596 4.642 -28.727 1.00 95.00 79 ILE A O 1
ATOM 617 N N . VAL A 1 80 ? 25.493 6.550 -29.194 1.00 93.19 80 VAL A N 1
ATOM 618 C CA . VAL A 1 80 ? 26.474 7.111 -30.120 1.00 93.19 80 VAL A CA 1
ATOM 619 C C . VAL A 1 80 ? 26.885 8.470 -29.582 1.00 93.19 80 VAL A C 1
ATOM 621 O O . VAL A 1 80 ? 26.015 9.277 -29.257 1.00 93.19 80 VAL A O 1
ATOM 624 N N . VAL A 1 81 ? 28.190 8.699 -29.470 1.00 91.31 81 VAL A N 1
ATOM 625 C CA . VAL A 1 81 ? 28.776 9.908 -28.886 1.00 91.31 81 VAL A CA 1
ATOM 626 C C . VAL A 1 81 ? 29.795 10.504 -29.849 1.00 91.31 81 VAL A C 1
ATOM 628 O O . VAL A 1 81 ? 30.597 9.778 -30.443 1.00 91.31 81 VAL A O 1
ATOM 631 N N . TRP A 1 82 ? 29.764 11.824 -29.982 1.00 91.62 82 TRP A N 1
ATOM 632 C CA . TRP A 1 82 ? 30.687 12.626 -30.774 1.00 91.62 82 TRP A CA 1
ATOM 633 C C . TRP A 1 82 ? 31.448 13.600 -29.881 1.00 91.62 82 TRP A C 1
ATOM 635 O O . TRP A 1 82 ? 30.902 14.109 -28.897 1.00 91.62 82 TRP A O 1
ATOM 645 N N . ASP A 1 83 ? 32.688 13.864 -30.281 1.00 81.25 83 ASP A N 1
ATOM 646 C CA . ASP A 1 83 ? 33.497 14.937 -29.719 1.00 81.25 83 ASP A CA 1
ATOM 647 C C . ASP A 1 83 ? 32.892 16.281 -30.149 1.00 81.25 83 ASP A C 1
ATOM 649 O O . ASP A 1 83 ? 32.611 16.480 -31.332 1.00 81.25 83 ASP A O 1
ATOM 653 N N . ASP A 1 84 ? 32.707 17.186 -29.188 1.00 73.75 84 ASP A N 1
ATOM 654 C CA . ASP A 1 84 ? 32.144 18.530 -29.344 1.00 73.75 84 ASP A CA 1
ATOM 655 C C . ASP A 1 84 ? 30.627 18.619 -29.621 1.00 73.75 84 ASP A C 1
ATOM 657 O O . ASP A 1 84 ? 29.961 17.724 -30.151 1.00 73.75 84 ASP A O 1
ATOM 661 N N . VAL A 1 85 ? 30.060 19.769 -29.244 1.00 64.56 85 VAL A N 1
ATOM 662 C CA . VAL A 1 85 ? 28.641 20.108 -29.417 1.00 64.56 85 VAL A CA 1
ATOM 663 C C . VAL A 1 85 ? 28.310 20.376 -30.891 1.00 64.56 85 VAL A C 1
ATOM 665 O O . VAL A 1 85 ? 28.875 21.278 -31.510 1.00 64.56 85 VAL A O 1
ATOM 668 N N . GLY A 1 86 ? 27.355 19.623 -31.448 1.00 61.19 86 GLY A N 1
ATOM 669 C CA . GLY A 1 86 ? 26.836 19.825 -32.809 1.00 61.19 86 GLY A CA 1
ATOM 670 C C . GLY A 1 86 ? 27.687 19.224 -33.935 1.00 61.19 86 GLY A C 1
ATOM 671 O O . GLY A 1 86 ? 27.514 19.604 -35.094 1.00 61.19 86 GLY A O 1
ATOM 672 N N . ALA A 1 87 ? 28.608 18.311 -33.617 1.00 61.75 87 ALA A N 1
ATOM 673 C CA . ALA A 1 87 ? 29.502 17.704 -34.595 1.00 61.75 87 ALA A CA 1
ATOM 674 C C . ALA A 1 87 ? 28.771 16.785 -35.599 1.00 61.75 87 ALA A C 1
ATOM 676 O O . ALA A 1 87 ? 28.059 15.852 -35.226 1.00 61.75 87 ALA A O 1
ATOM 677 N N . GLU A 1 88 ? 29.003 17.018 -36.895 1.00 59.25 88 GLU A N 1
ATOM 678 C CA . GLU A 1 88 ? 28.724 16.068 -37.977 1.00 59.25 88 GLU A CA 1
ATOM 679 C C . GLU A 1 88 ? 30.026 15.324 -38.321 1.00 59.25 88 GLU A C 1
ATOM 681 O O . GLU A 1 88 ? 31.029 15.952 -38.664 1.00 59.25 88 GLU A O 1
ATOM 686 N N . GLY A 1 89 ? 30.041 13.990 -38.233 1.00 72.19 89 GLY A N 1
ATOM 687 C CA . GLY A 1 89 ? 31.243 13.200 -38.521 1.00 72.19 89 GLY A CA 1
ATOM 688 C C . GLY A 1 89 ? 31.223 11.784 -37.947 1.00 72.19 89 GLY A C 1
ATOM 689 O O . GLY A 1 89 ? 30.185 11.300 -37.484 1.00 72.19 89 GLY A O 1
ATOM 690 N N . ASP A 1 90 ? 32.381 11.121 -37.994 1.00 82.69 90 ASP A N 1
ATOM 691 C CA . ASP A 1 90 ? 32.562 9.796 -37.399 1.00 82.69 90 ASP A CA 1
ATOM 692 C C . ASP A 1 90 ? 32.436 9.884 -35.866 1.00 82.69 90 ASP A C 1
ATOM 694 O O . ASP A 1 90 ? 33.014 10.786 -35.257 1.00 82.69 90 ASP A O 1
ATOM 698 N N . PRO A 1 91 ? 31.679 8.978 -35.226 1.00 88.12 91 PRO A N 1
ATOM 699 C CA . PRO A 1 91 ? 31.488 9.003 -33.783 1.00 88.12 91 PRO A CA 1
ATOM 700 C C . PRO A 1 91 ? 32.779 8.650 -33.039 1.00 88.12 91 PRO A C 1
ATOM 702 O O . PRO A 1 91 ? 33.492 7.718 -33.419 1.00 88.12 91 PRO A O 1
ATOM 705 N N . ALA A 1 92 ? 33.028 9.355 -31.937 1.00 87.25 92 ALA A N 1
ATOM 706 C CA . ALA A 1 92 ? 34.137 9.085 -31.029 1.00 87.25 92 ALA A CA 1
ATOM 707 C C . ALA A 1 92 ? 33.915 7.776 -30.257 1.00 87.25 92 ALA A C 1
ATOM 709 O O . ALA A 1 92 ? 34.835 6.973 -30.087 1.00 87.25 92 ALA A O 1
ATOM 710 N N . VAL A 1 93 ? 32.669 7.527 -29.835 1.00 90.25 93 VAL A N 1
ATOM 711 C CA . VAL A 1 93 ? 32.278 6.319 -29.102 1.00 90.25 93 VAL A CA 1
ATOM 712 C C . VAL A 1 93 ? 30.955 5.773 -29.637 1.00 90.25 93 VAL A C 1
ATOM 714 O O . VAL A 1 93 ? 29.978 6.497 -29.819 1.00 90.25 93 VAL A O 1
ATOM 717 N N . VAL A 1 94 ? 30.907 4.456 -29.848 1.00 93.62 94 VAL A N 1
ATOM 718 C CA . VAL A 1 94 ? 29.673 3.707 -30.118 1.00 93.62 94 VAL A CA 1
ATOM 719 C C . VAL A 1 94 ? 29.622 2.529 -29.157 1.00 93.62 94 VAL A C 1
ATOM 721 O O . VAL A 1 94 ? 30.421 1.600 -29.283 1.00 93.62 94 VAL A O 1
ATOM 724 N N . LEU A 1 95 ? 28.686 2.553 -28.208 1.00 95.50 95 LEU A N 1
ATOM 725 C CA . LEU A 1 95 ? 28.498 1.462 -27.250 1.00 95.50 95 LEU A CA 1
ATOM 726 C C . LEU A 1 95 ? 27.142 0.806 -27.454 1.00 95.50 95 LEU A C 1
ATOM 728 O O . LEU A 1 95 ? 26.097 1.422 -27.255 1.00 95.50 95 LEU A O 1
ATOM 732 N N . GLU A 1 96 ? 27.172 -0.465 -27.840 1.00 96.00 96 GLU A N 1
ATOM 733 C CA . GLU A 1 96 ? 25.986 -1.306 -27.943 1.00 96.00 96 GLU A CA 1
ATOM 734 C C . GLU A 1 96 ? 25.687 -1.977 -26.601 1.00 96.00 96 GLU A C 1
ATOM 736 O O . GLU A 1 96 ? 26.577 -2.528 -25.948 1.00 96.00 96 GLU A O 1
ATOM 741 N N . ALA A 1 97 ? 24.417 -1.952 -26.206 1.00 94.06 97 ALA A N 1
ATOM 742 C CA . ALA A 1 97 ? 23.945 -2.659 -25.032 1.00 94.06 97 ALA A CA 1
ATOM 743 C C . ALA A 1 97 ? 24.087 -4.170 -25.234 1.00 94.06 97 ALA A C 1
ATOM 745 O O . ALA A 1 97 ? 23.608 -4.748 -26.211 1.00 94.06 97 ALA A O 1
ATOM 746 N N . THR A 1 98 ? 24.696 -4.832 -24.259 1.00 94.06 98 THR A N 1
ATOM 747 C CA . THR A 1 98 ? 24.770 -6.292 -24.226 1.00 94.06 98 THR A CA 1
ATOM 748 C C . THR A 1 98 ? 23.379 -6.918 -24.080 1.00 94.06 98 THR A C 1
ATOM 750 O O . THR A 1 98 ? 22.422 -6.297 -23.606 1.00 94.06 98 THR A O 1
ATOM 753 N N . ALA A 1 99 ? 23.261 -8.200 -24.437 1.00 89.88 99 ALA A N 1
ATOM 754 C CA . ALA A 1 99 ? 22.022 -8.951 -24.240 1.00 89.88 99 ALA A CA 1
ATOM 755 C C . ALA A 1 99 ? 21.564 -8.947 -22.767 1.00 89.88 99 ALA A C 1
ATOM 757 O O . ALA A 1 99 ? 20.364 -8.830 -22.506 1.00 89.88 99 ALA A O 1
ATOM 758 N N . ASP A 1 100 ? 22.513 -9.011 -21.827 1.00 91.19 100 ASP A N 1
ATOM 759 C CA . ASP A 1 100 ? 22.251 -8.984 -20.386 1.00 91.19 100 ASP A CA 1
ATOM 760 C C . ASP A 1 100 ? 21.745 -7.611 -19.926 1.00 91.19 100 ASP A C 1
ATOM 762 O O . ASP A 1 100 ? 20.762 -7.538 -19.192 1.00 91.19 100 ASP A O 1
ATOM 766 N N . GLN A 1 101 ? 22.339 -6.520 -20.418 1.00 91.25 101 GLN A N 1
ATOM 767 C CA . GLN A 1 101 ? 21.867 -5.151 -20.172 1.00 91.25 101 GLN A CA 1
ATOM 768 C C . GLN A 1 101 ? 20.435 -4.941 -20.685 1.00 91.25 101 GLN A C 1
ATOM 770 O O . GLN A 1 101 ? 19.571 -4.446 -19.958 1.00 91.25 101 GLN A O 1
ATOM 775 N N . LEU A 1 102 ? 20.135 -5.396 -21.904 1.00 90.38 102 LEU A N 1
ATOM 776 C CA . LEU A 1 102 ? 18.780 -5.333 -22.462 1.00 90.38 102 LEU A CA 1
ATOM 777 C C . LEU A 1 102 ? 17.788 -6.209 -21.684 1.00 90.38 102 LEU A C 1
ATOM 779 O O . LEU A 1 102 ? 16.624 -5.842 -21.520 1.00 90.38 102 LEU A O 1
ATOM 783 N N . ALA A 1 103 ? 18.215 -7.382 -21.210 1.00 88.62 103 ALA A N 1
ATOM 784 C CA . ALA A 1 103 ? 17.390 -8.233 -20.357 1.00 88.62 103 ALA A CA 1
ATOM 785 C C . ALA A 1 103 ? 17.112 -7.572 -18.998 1.00 88.62 103 ALA A C 1
ATOM 787 O O . ALA A 1 103 ? 15.964 -7.573 -18.552 1.00 88.62 103 ALA A O 1
ATOM 788 N N . ALA A 1 104 ? 18.121 -6.954 -18.380 1.00 87.88 104 ALA A N 1
ATOM 789 C CA . ALA A 1 104 ? 17.981 -6.214 -17.131 1.00 87.88 104 ALA A CA 1
ATOM 790 C C . ALA A 1 104 ? 17.026 -5.018 -17.277 1.00 87.88 104 ALA A C 1
ATOM 792 O O . ALA A 1 104 ? 16.151 -4.839 -16.431 1.00 87.88 104 ALA A O 1
ATOM 793 N N . GLY A 1 105 ? 17.126 -4.255 -18.373 1.00 86.19 105 GLY A N 1
ATOM 794 C CA . GLY A 1 105 ? 16.177 -3.186 -18.701 1.00 86.19 105 GLY A CA 1
ATOM 795 C C . GLY A 1 105 ? 14.734 -3.698 -18.771 1.00 86.19 105 GLY A C 1
ATOM 796 O O . GLY A 1 105 ? 13.872 -3.201 -18.049 1.00 86.19 105 GLY A O 1
ATOM 797 N N . ARG A 1 106 ? 14.482 -4.778 -19.528 1.00 87.31 106 ARG A N 1
ATOM 798 C CA . ARG A 1 106 ? 13.144 -5.400 -19.632 1.00 87.31 106 ARG A CA 1
ATOM 799 C C . ARG A 1 106 ? 12.588 -5.866 -18.287 1.00 87.31 106 ARG A C 1
ATOM 801 O O . ARG A 1 106 ? 11.391 -5.728 -18.037 1.00 87.31 106 ARG A O 1
ATOM 808 N N . LEU A 1 107 ? 13.441 -6.414 -17.420 1.00 87.44 107 LEU A N 1
ATOM 809 C CA . LEU A 1 107 ? 13.044 -6.814 -16.068 1.00 87.44 107 LEU A CA 1
ATOM 810 C C . LEU A 1 107 ? 12.658 -5.605 -15.207 1.00 87.44 107 LEU A C 1
ATOM 812 O O . LEU A 1 107 ? 11.664 -5.678 -14.486 1.00 87.44 107 LEU A O 1
ATOM 816 N N . ARG A 1 108 ? 13.391 -4.487 -15.299 1.00 86.31 108 ARG A N 1
ATOM 817 C CA . ARG A 1 108 ? 13.025 -3.235 -14.612 1.00 86.31 108 ARG A CA 1
ATOM 818 C C . ARG A 1 108 ? 11.665 -2.715 -15.082 1.00 86.31 108 ARG A C 1
ATOM 820 O O . ARG A 1 108 ? 10.829 -2.420 -14.236 1.00 86.31 108 ARG A O 1
ATOM 827 N N . VAL A 1 109 ? 11.407 -2.687 -16.392 1.00 84.31 109 VAL A N 1
ATOM 828 C CA . VAL A 1 109 ? 10.099 -2.273 -16.940 1.00 84.31 109 VAL A CA 1
ATOM 829 C C . VAL A 1 109 ? 8.982 -3.190 -16.451 1.00 84.31 109 VAL A C 1
ATOM 831 O O . VAL A 1 109 ? 7.993 -2.717 -15.906 1.00 84.31 109 VAL A O 1
ATOM 834 N N . SER A 1 110 ? 9.190 -4.507 -16.518 1.00 83.75 110 SER A N 1
ATOM 835 C CA . SER A 1 110 ? 8.216 -5.482 -16.006 1.00 83.75 110 SER A CA 1
ATOM 836 C C . SER A 1 110 ? 7.940 -5.299 -14.507 1.00 83.75 110 SER A C 1
ATOM 838 O O . SER A 1 110 ? 6.838 -5.563 -14.041 1.00 83.75 110 SER A O 1
ATOM 840 N N . THR A 1 111 ? 8.936 -4.851 -13.737 1.00 85.69 111 THR A N 1
ATOM 841 C CA . THR A 1 111 ? 8.778 -4.565 -12.303 1.00 85.69 111 THR A CA 1
ATOM 842 C C . THR A 1 111 ? 7.902 -3.330 -12.089 1.00 85.69 111 THR A C 1
ATOM 844 O O . THR A 1 111 ? 7.000 -3.368 -11.258 1.00 85.69 111 THR A O 1
ATOM 847 N N . ILE A 1 112 ? 8.108 -2.275 -12.885 1.00 81.38 112 ILE A N 1
ATOM 848 C CA . ILE A 1 112 ? 7.255 -1.077 -12.889 1.00 81.38 112 ILE A CA 1
ATOM 849 C C . ILE A 1 112 ? 5.811 -1.450 -13.258 1.00 81.38 112 ILE A C 1
ATOM 851 O O . ILE A 1 112 ? 4.889 -1.041 -12.556 1.00 81.38 112 ILE A O 1
ATOM 855 N N . ASP A 1 113 ? 5.607 -2.278 -14.288 1.00 81.38 113 ASP A N 1
ATOM 856 C CA . ASP A 1 113 ? 4.276 -2.753 -14.693 1.00 81.38 113 ASP A CA 1
ATOM 857 C C . ASP A 1 113 ? 3.577 -3.527 -13.562 1.00 81.38 113 ASP A C 1
ATOM 859 O O . ASP A 1 113 ? 2.389 -3.331 -13.303 1.00 81.38 113 ASP A O 1
ATOM 863 N N . VAL A 1 114 ? 4.313 -4.384 -12.844 1.00 85.38 114 VAL A N 1
ATOM 864 C CA . VAL A 1 114 ? 3.790 -5.105 -11.672 1.00 85.38 114 VAL A CA 1
ATOM 865 C C . VAL A 1 114 ? 3.401 -4.139 -10.552 1.00 85.38 114 VAL A C 1
ATOM 867 O O . VAL A 1 114 ? 2.347 -4.321 -9.941 1.00 85.38 114 VAL A O 1
ATOM 870 N N . ASP A 1 115 ? 4.205 -3.111 -10.286 1.00 80.06 115 ASP A N 1
ATOM 871 C CA . ASP A 1 115 ? 3.894 -2.101 -9.272 1.00 80.06 115 ASP A CA 1
ATOM 872 C C . ASP A 1 115 ? 2.662 -1.265 -9.650 1.00 80.06 115 ASP A C 1
ATOM 874 O O . ASP A 1 115 ? 1.825 -0.981 -8.788 1.00 80.06 115 ASP A O 1
ATOM 878 N N . VAL A 1 116 ? 2.502 -0.911 -10.929 1.00 80.88 116 VAL A N 1
ATOM 879 C CA . VAL A 1 116 ? 1.296 -0.241 -11.442 1.00 80.88 116 VAL A CA 1
ATOM 880 C C . VAL A 1 116 ? 0.078 -1.147 -11.285 1.00 80.88 116 VAL A C 1
ATOM 882 O O . VAL A 1 116 ? -0.903 -0.742 -10.663 1.00 80.88 116 VAL A O 1
ATOM 885 N N . ALA A 1 117 ? 0.156 -2.396 -11.750 1.00 77.81 117 ALA A N 1
ATOM 886 C CA . ALA A 1 117 ? -0.933 -3.361 -11.616 1.00 77.81 117 ALA A CA 1
ATOM 887 C C . ALA A 1 117 ? -1.311 -3.595 -10.144 1.00 77.81 117 ALA A C 1
ATOM 889 O O . ALA A 1 117 ? -2.488 -3.714 -9.802 1.00 77.81 117 ALA A O 1
ATOM 890 N N . LYS A 1 118 ? -0.324 -3.621 -9.241 1.00 82.25 118 LYS A N 1
ATOM 891 C CA . LYS A 1 118 ? -0.561 -3.713 -7.799 1.00 82.25 118 LYS A CA 1
ATOM 892 C C . LYS A 1 118 ? -1.365 -2.516 -7.285 1.00 82.25 118 LYS A C 1
ATOM 894 O O . LYS A 1 118 ? -2.334 -2.735 -6.560 1.00 82.25 118 LYS A O 1
ATOM 899 N N . ARG A 1 119 ? -1.009 -1.286 -7.677 1.00 76.31 119 ARG A N 1
ATOM 900 C CA . ARG A 1 119 ? -1.767 -0.074 -7.314 1.00 76.31 119 ARG A CA 1
ATOM 901 C C . ARG A 1 119 ? -3.198 -0.131 -7.845 1.00 76.31 119 ARG A C 1
ATOM 903 O O . ARG A 1 119 ? -4.133 0.088 -7.086 1.00 76.31 119 ARG A O 1
ATOM 910 N N . GLU A 1 120 ? -3.392 -0.526 -9.102 1.00 76.94 120 GLU A N 1
ATOM 911 C CA . GLU A 1 120 ? -4.733 -0.659 -9.688 1.00 76.94 120 GLU A CA 1
ATOM 912 C C . GLU A 1 120 ? -5.604 -1.686 -8.947 1.00 76.94 120 GLU A C 1
ATOM 914 O O . GLU A 1 120 ? -6.802 -1.469 -8.734 1.00 76.94 120 GLU A O 1
ATOM 919 N N . VAL A 1 121 ? -5.009 -2.806 -8.521 1.00 80.88 121 VAL A N 1
ATOM 920 C CA . VAL A 1 121 ? -5.684 -3.821 -7.700 1.00 80.88 121 VAL A CA 1
ATOM 921 C C . VAL A 1 121 ? -6.025 -3.276 -6.312 1.00 80.88 121 VAL A C 1
ATOM 923 O O . VAL A 1 121 ? -7.120 -3.542 -5.806 1.00 80.88 121 VAL A O 1
ATOM 926 N N . GLU A 1 122 ? -5.123 -2.519 -5.686 1.00 80.25 122 GLU A N 1
ATOM 927 C CA . GLU A 1 122 ? -5.367 -1.853 -4.402 1.00 80.25 122 GLU A CA 1
ATOM 928 C C . GLU A 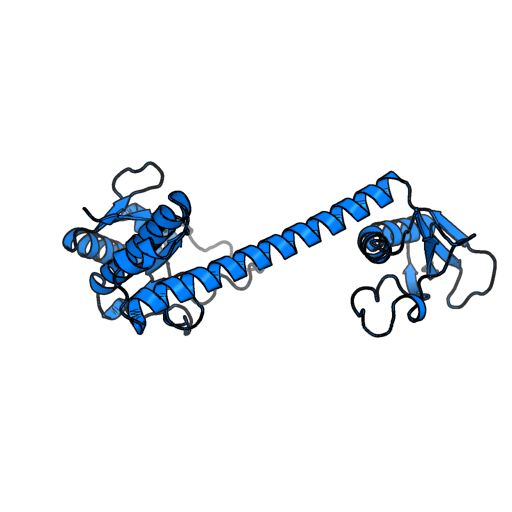1 122 ? -6.518 -0.838 -4.509 1.00 80.25 122 GLU A C 1
ATOM 930 O O . GLU A 1 122 ? -7.436 -0.872 -3.684 1.00 80.25 122 GLU A O 1
ATOM 935 N N . ASP A 1 123 ? -6.559 -0.041 -5.577 1.00 76.81 123 ASP A N 1
ATOM 936 C CA . ASP A 1 123 ? -7.633 0.916 -5.856 1.00 76.81 123 ASP A CA 1
ATOM 937 C C . ASP A 1 123 ? -8.975 0.218 -6.101 1.00 76.81 123 ASP A C 1
ATOM 939 O O . ASP A 1 123 ? -10.003 0.585 -5.523 1.00 76.81 123 ASP A O 1
ATOM 943 N N . ALA A 1 124 ? -8.988 -0.829 -6.932 1.00 78.94 124 ALA A N 1
ATOM 944 C CA . ALA A 1 124 ? -10.190 -1.616 -7.193 1.00 78.94 124 ALA A CA 1
ATOM 945 C C . ALA A 1 124 ? -10.736 -2.249 -5.908 1.00 78.94 124 ALA A C 1
ATOM 947 O O . ALA A 1 124 ? -11.943 -2.226 -5.655 1.00 78.94 124 ALA A O 1
ATOM 948 N N . ARG A 1 125 ? -9.846 -2.770 -5.061 1.00 82.25 125 ARG A N 1
ATOM 949 C CA . ARG A 1 125 ? -10.206 -3.331 -3.759 1.00 82.25 125 ARG A CA 1
ATOM 950 C C . ARG A 1 125 ? -10.791 -2.273 -2.825 1.00 82.25 125 ARG A C 1
ATOM 952 O O . ARG A 1 125 ? -11.759 -2.576 -2.127 1.00 82.25 125 ARG A O 1
ATOM 959 N N . THR A 1 126 ? -10.243 -1.062 -2.806 1.00 79.19 126 THR A N 1
ATOM 960 C CA . THR A 1 126 ? -10.794 0.060 -2.030 1.00 79.19 126 THR A CA 1
ATOM 961 C C . THR A 1 126 ? -12.197 0.425 -2.510 1.00 79.19 126 THR A C 1
ATOM 963 O O . THR A 1 126 ? -13.119 0.456 -1.695 1.00 79.19 126 THR A O 1
ATOM 966 N N . ARG A 1 127 ? -12.409 0.557 -3.829 1.00 80.19 127 ARG A N 1
ATOM 967 C CA . ARG A 1 127 ? -13.741 0.814 -4.412 1.00 80.19 127 ARG A CA 1
ATOM 968 C C . ARG A 1 127 ? -14.777 -0.235 -4.001 1.00 80.19 127 ARG A C 1
ATOM 970 O O . ARG A 1 127 ? -15.854 0.120 -3.535 1.00 80.19 127 ARG A O 1
ATOM 977 N N . VAL A 1 128 ? -14.442 -1.524 -4.110 1.00 83.50 128 VAL A N 1
ATOM 978 C CA . VAL A 1 128 ? -15.355 -2.624 -3.731 1.00 83.50 128 VAL A CA 1
ATOM 979 C C . VAL A 1 128 ? -15.774 -2.533 -2.265 1.00 83.50 128 VAL A C 1
ATOM 981 O O . VAL A 1 128 ? -16.933 -2.757 -1.927 1.00 83.50 128 VAL A O 1
ATOM 984 N N . ARG A 1 129 ? -14.844 -2.205 -1.372 1.00 84.94 129 ARG A N 1
ATOM 985 C CA . ARG A 1 129 ? -15.137 -2.089 0.059 1.00 84.94 129 ARG A CA 1
ATOM 986 C C . ARG A 1 129 ? -15.991 -0.871 0.396 1.00 84.94 129 ARG A C 1
ATOM 988 O O . ARG A 1 129 ? -16.869 -0.992 1.245 1.00 84.94 129 ARG A O 1
ATOM 995 N N . ASN A 1 130 ? -15.762 0.258 -0.273 1.00 81.38 130 ASN A N 1
ATOM 996 C CA . ASN A 1 130 ? -16.605 1.444 -0.126 1.00 81.38 130 ASN A CA 1
ATOM 997 C C . ASN A 1 130 ? -18.048 1.128 -0.526 1.00 81.38 130 ASN A C 1
ATOM 999 O O . ASN A 1 130 ? -18.970 1.448 0.216 1.00 81.38 130 ASN A O 1
ATOM 1003 N N . GLU A 1 131 ? -18.245 0.400 -1.627 1.00 84.75 131 GLU A N 1
ATOM 1004 C CA . GLU A 1 131 ? -19.574 -0.065 -2.040 1.00 84.75 131 GLU A CA 1
ATOM 1005 C C . GLU A 1 131 ? -20.200 -1.039 -1.029 1.00 84.75 131 GLU A C 1
ATOM 1007 O O . GLU A 1 131 ? -21.389 -0.939 -0.735 1.00 84.75 131 GLU A O 1
ATOM 1012 N N . ILE A 1 132 ? -19.416 -1.939 -0.422 1.00 86.62 132 ILE A N 1
ATOM 1013 C CA . ILE A 1 132 ? -19.907 -2.822 0.654 1.00 86.62 132 ILE A CA 1
ATOM 1014 C C . ILE A 1 132 ? -20.390 -2.011 1.865 1.00 86.62 132 ILE A C 1
ATOM 1016 O O . ILE A 1 132 ? -21.454 -2.308 2.412 1.00 86.62 132 ILE A O 1
ATOM 1020 N N . ILE A 1 133 ? -19.625 -1.005 2.295 1.00 83.56 133 ILE A N 1
ATOM 1021 C CA . ILE A 1 133 ? -20.002 -0.156 3.433 1.00 83.56 133 ILE A CA 1
ATOM 1022 C C . ILE A 1 133 ? -21.216 0.691 3.083 1.00 83.56 133 ILE A C 1
ATOM 1024 O O . ILE A 1 133 ? -22.163 0.711 3.859 1.00 83.56 133 ILE A O 1
ATOM 1028 N N . ARG A 1 134 ? -21.248 1.310 1.901 1.00 83.25 134 ARG A N 1
ATOM 1029 C CA . ARG A 1 134 ? -22.405 2.067 1.413 1.00 83.25 134 ARG A CA 1
ATOM 1030 C C . ARG A 1 134 ? -23.669 1.210 1.384 1.00 83.25 134 ARG A C 1
ATOM 1032 O O . ARG A 1 134 ? -24.708 1.639 1.882 1.00 83.25 134 ARG A O 1
ATOM 1039 N N . ALA A 1 135 ? -23.565 -0.018 0.883 1.00 83.75 135 ALA A N 1
ATOM 1040 C CA . ALA A 1 135 ? -24.661 -0.976 0.897 1.00 83.75 135 ALA A CA 1
ATOM 1041 C C . ALA A 1 135 ? -25.150 -1.260 2.329 1.00 83.75 135 ALA A C 1
ATOM 1043 O O . ALA A 1 135 ? -26.354 -1.344 2.571 1.00 83.75 135 ALA A O 1
ATOM 1044 N N . ALA A 1 136 ? -24.233 -1.389 3.292 1.00 83.69 136 ALA A N 1
ATOM 1045 C CA . ALA A 1 136 ? -24.573 -1.643 4.690 1.00 83.69 136 ALA A CA 1
ATOM 1046 C C . ALA A 1 136 ? -25.188 -0.419 5.397 1.00 83.69 136 ALA A C 1
ATOM 1048 O O . ALA A 1 136 ? -26.165 -0.570 6.131 1.00 83.69 136 ALA A O 1
ATOM 1049 N N . THR A 1 137 ? -24.643 0.780 5.181 1.00 79.69 137 THR A N 1
ATOM 1050 C CA . THR A 1 137 ? -24.970 1.990 5.954 1.00 79.69 137 THR A CA 1
ATOM 1051 C C . THR A 1 137 ? -26.023 2.868 5.276 1.00 79.69 137 THR A C 1
ATOM 1053 O O . THR A 1 137 ? -27.022 3.228 5.904 1.00 79.69 137 THR A O 1
ATOM 1056 N N . VAL A 1 138 ? -25.841 3.187 3.992 1.00 80.88 138 VAL A N 1
ATOM 1057 C CA . VAL A 1 138 ? -26.710 4.091 3.220 1.00 80.88 138 VAL A CA 1
ATOM 1058 C C . VAL A 1 138 ? -27.943 3.349 2.727 1.00 80.88 138 VAL A C 1
ATOM 1060 O O . VAL A 1 138 ? -29.069 3.758 3.012 1.00 80.88 138 VAL A O 1
ATOM 1063 N N . ASP A 1 139 ? -27.739 2.214 2.058 1.00 81.81 139 ASP A N 1
ATOM 1064 C CA . ASP A 1 139 ? -28.839 1.414 1.504 1.00 81.81 139 ASP A CA 1
ATOM 1065 C C . ASP A 1 139 ? -29.503 0.524 2.566 1.00 81.81 139 ASP A C 1
ATOM 1067 O O . ASP A 1 139 ? -30.539 -0.098 2.317 1.00 81.81 139 ASP A O 1
ATOM 1071 N N . ARG A 1 140 ? -28.918 0.482 3.774 1.00 81.81 140 ARG A N 1
ATOM 1072 C CA . ARG A 1 140 ? -29.393 -0.284 4.936 1.00 81.81 140 ARG A CA 1
ATOM 1073 C C . ARG A 1 140 ? -29.592 -1.768 4.625 1.00 81.81 140 ARG A C 1
ATOM 1075 O O . ARG A 1 140 ? -30.468 -2.424 5.201 1.00 81.81 140 ARG A O 1
ATOM 1082 N N . LEU A 1 141 ? -28.791 -2.319 3.714 1.00 84.56 141 LEU A N 1
ATOM 1083 C CA . LEU A 1 141 ? -28.803 -3.745 3.432 1.00 84.56 141 LEU A CA 1
ATOM 1084 C C . LEU A 1 141 ? -28.185 -4.479 4.622 1.00 84.56 141 LEU A C 1
ATOM 1086 O O . LEU A 1 141 ? -27.030 -4.274 4.984 1.00 84.56 141 LEU A O 1
ATOM 1090 N N . GLY A 1 142 ? -28.946 -5.387 5.232 1.00 83.62 142 GLY A N 1
ATOM 1091 C CA . GLY A 1 142 ? -28.405 -6.225 6.300 1.00 83.62 142 GLY A CA 1
ATOM 1092 C C . GLY A 1 142 ? -27.238 -7.089 5.800 1.00 83.62 142 GLY A C 1
ATOM 1093 O O . GLY A 1 142 ? -27.255 -7.562 4.660 1.00 83.62 142 GLY A O 1
ATOM 1094 N N . ARG A 1 143 ? -26.260 -7.384 6.671 1.00 84.69 143 ARG A N 1
ATOM 1095 C CA . ARG A 1 143 ? -25.040 -8.160 6.336 1.00 84.69 143 ARG A CA 1
ATOM 1096 C C . ARG A 1 143 ? -25.333 -9.465 5.586 1.00 84.69 143 ARG A C 1
ATOM 1098 O O . ARG A 1 143 ? -24.650 -9.815 4.628 1.00 84.69 143 ARG A O 1
ATOM 1105 N N . ASN A 1 144 ? -26.398 -10.165 5.983 1.00 78.38 144 ASN A N 1
ATOM 1106 C CA . ASN A 1 144 ? -26.839 -11.408 5.343 1.00 78.38 144 ASN A CA 1
ATOM 1107 C C . ASN A 1 144 ? -27.315 -11.214 3.897 1.00 78.38 144 ASN A C 1
ATOM 1109 O O . ASN A 1 144 ? -27.163 -12.121 3.083 1.00 78.38 144 ASN A O 1
ATOM 1113 N N . MET A 1 145 ? -27.910 -10.065 3.577 1.00 87.38 145 MET A N 1
ATOM 1114 C CA . MET A 1 145 ? -28.354 -9.743 2.223 1.00 87.38 145 MET A CA 1
ATOM 1115 C C . MET A 1 145 ? -27.156 -9.442 1.324 1.00 87.38 145 MET A C 1
ATOM 1117 O O . MET A 1 145 ? -27.048 -10.031 0.252 1.00 87.38 145 MET A O 1
ATOM 1121 N N . ILE A 1 146 ? -26.213 -8.631 1.813 1.00 86.94 146 ILE A N 1
ATOM 1122 C CA . ILE A 1 146 ? -24.946 -8.353 1.123 1.00 86.94 146 ILE A CA 1
ATOM 1123 C C . ILE A 1 146 ? -24.208 -9.669 0.844 1.00 86.94 146 ILE A C 1
ATOM 1125 O O . ILE A 1 146 ? -23.896 -9.982 -0.300 1.00 86.94 146 ILE A O 1
ATOM 1129 N N . ALA A 1 147 ? -24.026 -10.509 1.865 1.00 83.19 147 ALA A N 1
ATOM 1130 C CA . ALA A 1 147 ? -23.335 -11.790 1.742 1.00 83.19 147 ALA A CA 1
ATOM 1131 C C . ALA A 1 147 ? -23.989 -12.757 0.736 1.00 83.19 147 ALA A C 1
ATOM 1133 O O . ALA A 1 147 ? -23.288 -13.525 0.074 1.00 83.19 147 ALA A O 1
ATOM 1134 N N . ARG A 1 148 ? -25.323 -12.747 0.606 1.00 85.19 148 ARG A N 1
ATOM 1135 C CA . ARG A 1 148 ? -26.046 -13.592 -0.363 1.00 85.19 148 ARG A CA 1
ATOM 1136 C C . ARG A 1 148 ? -25.811 -13.171 -1.810 1.00 85.19 148 ARG A C 1
ATOM 1138 O O . ARG A 1 148 ? -25.789 -14.046 -2.668 1.00 85.19 148 ARG A O 1
ATOM 1145 N N . ASN A 1 149 ? -25.602 -11.881 -2.052 1.00 88.38 149 ASN A N 1
ATOM 1146 C CA . ASN A 1 149 ? -25.319 -11.340 -3.382 1.00 88.38 149 ASN A CA 1
ATOM 1147 C C . ASN A 1 149 ? -23.844 -11.490 -3.788 1.00 88.38 149 ASN A C 1
ATOM 1149 O O . ASN A 1 149 ? -23.490 -11.209 -4.926 1.00 88.38 149 ASN A O 1
ATOM 1153 N N . VAL A 1 150 ? -22.984 -11.956 -2.876 1.00 88.25 150 VAL A N 1
ATOM 1154 C CA . VAL A 1 150 ? -21.582 -12.266 -3.168 1.00 88.25 150 VAL A CA 1
ATOM 1155 C C . VAL A 1 150 ? -21.461 -13.718 -3.632 1.00 88.25 150 VAL A C 1
ATOM 1157 O O . VAL A 1 150 ? -21.812 -14.667 -2.910 1.00 88.25 150 VAL A O 1
ATOM 1160 N N . GLU A 1 151 ? -20.935 -13.887 -4.841 1.00 89.31 151 GLU A N 1
ATOM 1161 C CA . GLU A 1 151 ? -20.627 -15.188 -5.426 1.00 89.31 151 GLU A CA 1
ATOM 1162 C C . GLU A 1 151 ? -19.354 -15.793 -4.819 1.00 89.31 151 GLU A C 1
ATOM 1164 O O . GLU A 1 151 ? -18.370 -15.108 -4.550 1.00 89.31 151 GLU A O 1
ATOM 1169 N N . GLY A 1 152 ? -19.367 -17.111 -4.606 1.00 91.19 152 GLY A N 1
ATOM 1170 C CA . GLY A 1 152 ? -18.240 -17.842 -4.028 1.00 91.19 152 GLY A CA 1
ATOM 1171 C C . GLY A 1 152 ? -18.186 -17.807 -2.494 1.00 91.19 152 GLY A C 1
ATOM 1172 O O . GLY A 1 152 ? -18.356 -16.780 -1.837 1.00 91.19 152 GLY A O 1
ATOM 1173 N N . ALA A 1 153 ? -17.918 -18.968 -1.891 1.00 88.19 153 ALA A N 1
ATOM 1174 C CA . ALA A 1 153 ? -17.906 -19.121 -0.434 1.00 88.19 153 ALA A CA 1
ATOM 1175 C C . ALA A 1 153 ? -16.796 -18.301 0.248 1.00 88.19 153 ALA A C 1
ATOM 1177 O O . ALA A 1 153 ? -16.998 -17.763 1.336 1.00 88.19 153 ALA A O 1
ATOM 1178 N N . TRP A 1 154 ? -15.629 -18.190 -0.392 1.00 87.25 154 TRP A N 1
ATOM 1179 C CA . TRP A 1 154 ? -14.489 -17.466 0.166 1.00 87.25 154 TRP A CA 1
ATOM 1180 C C . TRP A 1 154 ? -14.691 -15.948 0.135 1.00 87.25 154 TRP A C 1
ATOM 1182 O O . TRP A 1 154 ? -14.534 -15.301 1.167 1.00 87.25 154 TRP A O 1
ATOM 1192 N N . ALA A 1 155 ? -15.135 -15.394 -0.998 1.00 86.38 155 ALA A N 1
ATOM 1193 C CA . ALA A 1 155 ? -15.457 -13.972 -1.110 1.00 86.38 155 ALA A CA 1
ATOM 1194 C C . ALA A 1 155 ? -16.545 -13.574 -0.104 1.00 86.38 155 ALA A C 1
ATOM 1196 O O . ALA A 1 155 ? -16.392 -12.596 0.621 1.00 86.38 155 ALA A O 1
ATOM 1197 N N . ARG A 1 156 ? -17.590 -14.399 0.043 1.00 88.75 156 ARG A N 1
ATOM 1198 C CA . ARG A 1 156 ? -18.627 -14.191 1.061 1.00 88.75 156 ARG A CA 1
ATOM 1199 C C . ARG A 1 156 ? -18.060 -14.131 2.479 1.00 88.75 156 ARG A C 1
ATOM 1201 O O . ARG A 1 156 ? -18.453 -13.266 3.257 1.00 88.75 156 ARG A O 1
ATOM 1208 N N . ARG A 1 157 ? -17.140 -15.038 2.822 1.00 88.12 157 ARG A N 1
ATOM 1209 C CA . ARG A 1 157 ? -16.475 -15.046 4.132 1.00 88.12 157 ARG A CA 1
ATOM 1210 C C . ARG A 1 157 ? -15.647 -13.780 4.353 1.00 88.12 157 ARG A C 1
ATOM 1212 O O . ARG A 1 157 ? -15.696 -13.236 5.449 1.00 88.12 157 ARG A O 1
ATOM 1219 N N . LEU A 1 158 ? -14.925 -13.312 3.335 1.00 88.38 158 LEU A N 1
ATOM 1220 C CA . LEU A 1 158 ? -14.153 -12.070 3.412 1.00 88.38 158 LEU A CA 1
ATOM 1221 C C . LEU A 1 158 ? -15.047 -10.846 3.596 1.00 88.38 158 LEU A C 1
ATOM 1223 O O . LEU A 1 158 ? -14.754 -10.020 4.449 1.00 88.38 158 LEU A O 1
ATOM 1227 N N . VAL A 1 159 ? -16.154 -10.751 2.855 1.00 89.75 159 VAL A N 1
ATOM 1228 C CA . VAL A 1 159 ? -17.110 -9.641 2.993 1.00 89.75 159 VAL A CA 1
ATOM 1229 C C . VAL A 1 159 ? -17.728 -9.620 4.388 1.00 89.75 159 VAL A C 1
ATOM 1231 O O . VAL A 1 159 ? -17.794 -8.566 5.011 1.00 89.75 159 VAL A O 1
ATOM 1234 N N . LEU A 1 160 ? -18.132 -10.779 4.915 1.00 90.31 160 LEU A N 1
ATOM 1235 C CA . LEU A 1 160 ? -18.656 -10.876 6.279 1.00 90.31 160 LEU A CA 1
ATOM 1236 C C . LEU A 1 160 ? -17.605 -10.520 7.336 1.00 90.31 160 LEU A C 1
ATOM 1238 O O . LEU A 1 160 ? -17.933 -9.817 8.286 1.00 90.31 160 LEU A O 1
ATOM 1242 N N . GLY A 1 161 ? -16.363 -10.984 7.168 1.00 90.38 161 GLY A N 1
ATOM 1243 C CA . GLY A 1 161 ? -15.256 -10.627 8.055 1.00 90.38 161 GLY A CA 1
ATOM 1244 C C . GLY A 1 161 ? -14.969 -9.128 8.031 1.00 90.38 161 GLY A C 1
ATOM 1245 O O . GLY A 1 161 ? -14.863 -8.511 9.083 1.00 90.38 161 GLY A O 1
ATOM 1246 N N . PHE A 1 162 ? -14.922 -8.530 6.839 1.00 90.75 162 PHE A N 1
ATOM 1247 C CA . PHE A 1 162 ? -14.721 -7.095 6.658 1.00 90.75 162 PHE A CA 1
ATOM 1248 C C . PHE A 1 162 ? -15.832 -6.265 7.310 1.00 90.75 162 PHE A C 1
ATOM 1250 O O . PHE A 1 162 ? -15.524 -5.330 8.040 1.00 90.75 162 PHE A O 1
ATOM 1257 N N . LEU A 1 163 ? -17.102 -6.634 7.101 1.00 90.62 163 LEU A N 1
ATOM 1258 C CA . LEU A 1 163 ? -18.235 -5.976 7.756 1.00 90.62 163 LEU A CA 1
ATOM 1259 C C . LEU A 1 163 ? -18.120 -6.078 9.280 1.00 90.62 163 LEU A C 1
ATOM 1261 O O . LEU A 1 163 ? -18.163 -5.050 9.935 1.00 90.62 163 LEU A O 1
ATOM 1265 N N . ALA A 1 164 ? -17.862 -7.273 9.826 1.00 91.00 164 ALA A N 1
ATOM 1266 C CA . ALA A 1 164 ? -17.676 -7.454 11.268 1.00 91.00 164 ALA A CA 1
ATOM 1267 C C . ALA A 1 164 ? -16.532 -6.595 11.836 1.00 91.00 164 ALA A C 1
ATOM 1269 O O . ALA A 1 164 ? -16.669 -6.017 12.910 1.00 91.00 164 ALA A O 1
ATOM 1270 N N . GLY A 1 165 ? -15.421 -6.474 11.104 1.00 91.19 165 GLY A N 1
ATOM 1271 C CA . GLY A 1 165 ? -14.337 -5.560 11.459 1.00 91.19 165 GLY A CA 1
ATOM 1272 C C . GLY A 1 165 ? -14.774 -4.095 11.440 1.00 91.19 165 GLY A C 1
ATOM 1273 O O . GLY A 1 165 ? -14.443 -3.350 12.355 1.00 91.19 165 GLY A O 1
ATOM 1274 N N . HIS A 1 166 ? -15.554 -3.681 10.442 1.00 89.06 166 HIS A N 1
ATOM 1275 C CA . HIS A 1 166 ? -16.112 -2.329 10.377 1.00 89.06 166 HIS A CA 1
ATOM 1276 C C . HIS A 1 166 ? -17.038 -2.028 11.568 1.00 89.06 166 HIS A C 1
ATOM 1278 O O . HIS A 1 166 ? -16.921 -0.971 12.180 1.00 89.06 166 HIS A O 1
ATOM 1284 N N . ASP A 1 167 ? -17.906 -2.965 11.951 1.00 89.88 167 ASP A N 1
ATOM 1285 C CA . ASP A 1 167 ? -18.761 -2.804 13.134 1.00 89.88 167 ASP A CA 1
ATOM 1286 C C . ASP A 1 167 ? -17.934 -2.680 14.423 1.00 89.88 167 ASP A C 1
ATOM 1288 O O . ASP A 1 167 ? -18.241 -1.861 15.288 1.00 89.88 167 ASP A O 1
ATOM 1292 N N . LEU A 1 168 ? -16.842 -3.445 14.534 1.00 92.88 168 LEU A N 1
ATOM 1293 C CA . LEU A 1 168 ? -15.912 -3.336 15.656 1.00 92.88 168 LEU A CA 1
ATOM 1294 C C . LEU A 1 168 ? -15.220 -1.964 15.689 1.00 92.88 168 LEU A C 1
ATOM 1296 O O . LEU A 1 168 ? -15.028 -1.408 16.768 1.00 92.88 168 LEU A O 1
ATOM 1300 N N . VAL A 1 169 ? -14.876 -1.380 14.535 1.00 91.12 169 VAL A N 1
ATOM 1301 C CA . VAL A 1 169 ? -14.372 0.004 14.479 1.00 91.12 169 VAL A CA 1
ATOM 1302 C C . VAL A 1 169 ? -15.404 0.970 15.065 1.00 91.12 169 VAL A C 1
ATOM 1304 O O . VAL A 1 169 ? -15.041 1.795 15.901 1.00 91.12 169 VAL A O 1
ATOM 1307 N N . GLU A 1 170 ? -16.678 0.866 14.683 1.00 88.56 170 GLU A N 1
ATOM 1308 C CA . GLU A 1 170 ? -17.745 1.706 15.249 1.00 88.56 170 GLU A CA 1
ATOM 1309 C C . GLU A 1 170 ? -17.891 1.505 16.765 1.00 88.56 170 GLU A C 1
ATOM 1311 O O . GLU A 1 170 ? -17.906 2.486 17.512 1.00 88.56 170 GLU A O 1
ATOM 1316 N N . ALA A 1 171 ? -17.876 0.255 17.236 1.00 91.62 171 ALA A N 1
ATOM 1317 C CA . ALA A 1 171 ? -17.946 -0.073 18.659 1.00 91.62 171 ALA A CA 1
ATOM 1318 C C . ALA A 1 171 ? -16.766 0.510 19.458 1.00 91.62 171 ALA A C 1
ATOM 1320 O O . ALA A 1 171 ? -16.959 1.057 20.545 1.00 91.62 171 ALA A O 1
ATOM 1321 N N . ILE A 1 172 ? -15.544 0.456 18.912 1.00 91.81 172 ILE A N 1
ATOM 1322 C CA . ILE A 1 172 ? -14.365 1.100 19.510 1.00 91.81 172 ILE A CA 1
ATOM 1323 C C . ILE A 1 172 ? -14.587 2.612 19.600 1.00 91.81 172 ILE A C 1
ATOM 1325 O O . ILE A 1 172 ? -14.372 3.198 20.662 1.00 91.81 172 ILE A O 1
ATOM 1329 N N . ARG A 1 173 ? -15.032 3.255 18.513 1.00 88.50 173 ARG A N 1
ATOM 1330 C CA . ARG A 1 173 ? -15.267 4.710 18.481 1.00 88.50 173 ARG A CA 1
ATOM 1331 C C . ARG A 1 173 ? -16.309 5.147 19.507 1.00 88.50 173 ARG A C 1
ATOM 1333 O O . ARG A 1 173 ? -16.129 6.189 20.132 1.00 88.50 173 ARG A O 1
ATOM 1340 N N . ASP A 1 174 ? -17.365 4.361 19.691 1.00 90.00 174 ASP A N 1
ATOM 1341 C CA . ASP A 1 174 ? -18.419 4.645 20.666 1.00 90.00 174 ASP A CA 1
ATOM 1342 C C . ASP A 1 174 ? -17.992 4.353 22.114 1.00 90.00 174 ASP A C 1
ATOM 1344 O O . ASP A 1 174 ? -18.456 5.022 23.039 1.00 90.00 174 ASP A O 1
ATOM 1348 N N . ALA A 1 175 ? -17.082 3.400 22.332 1.00 91.88 175 ALA A N 1
ATOM 1349 C CA . ALA A 1 175 ? -16.520 3.117 23.653 1.00 91.88 175 ALA A CA 1
ATOM 1350 C C . ALA A 1 175 ? -15.539 4.204 24.131 1.00 91.88 175 ALA A C 1
ATOM 1352 O O . ALA A 1 175 ? -15.379 4.423 25.339 1.00 91.88 175 ALA A O 1
ATOM 1353 N N . LEU A 1 176 ? -14.850 4.870 23.200 1.00 89.31 176 LEU A N 1
ATOM 1354 C CA . LEU A 1 176 ? -13.865 5.898 23.518 1.00 89.31 176 LEU A CA 1
ATOM 1355 C C . LEU A 1 176 ? -14.527 7.205 24.002 1.00 89.31 176 LEU A C 1
ATOM 1357 O O . LEU A 1 176 ? -15.613 7.566 23.553 1.00 89.31 176 LEU A O 1
ATOM 1361 N N . PRO A 1 177 ? -13.877 7.955 24.919 1.00 83.38 177 PRO A N 1
ATOM 1362 C CA . PRO A 1 177 ? -14.386 9.246 25.376 1.00 83.38 177 PRO A CA 1
ATOM 1363 C C . PRO A 1 177 ? -14.645 10.222 24.223 1.00 83.38 177 PRO A C 1
ATOM 1365 O O . PRO A 1 177 ? -13.821 10.356 23.320 1.00 83.38 177 PRO A O 1
ATOM 1368 N N . GLU A 1 178 ? -15.735 10.987 24.311 1.00 78.88 178 GLU A N 1
ATOM 1369 C CA . GLU A 1 178 ? -16.111 11.985 23.297 1.00 78.88 178 GLU A CA 1
ATOM 1370 C C . GLU A 1 178 ? -15.008 13.025 23.046 1.00 78.88 178 GLU A C 1
ATOM 1372 O O . GLU A 1 178 ? -14.786 13.432 21.908 1.00 78.88 178 GLU A O 1
ATOM 1377 N N . SER A 1 179 ? -14.242 13.378 24.085 1.00 75.19 179 SER A N 1
ATOM 1378 C CA . SER A 1 179 ? -13.081 14.272 23.979 1.00 75.19 179 SER A CA 1
ATOM 1379 C C . SER A 1 179 ? -11.979 13.752 23.051 1.00 75.19 179 SER A C 1
ATOM 1381 O O . SER A 1 179 ? -11.157 14.540 22.588 1.00 75.19 179 SER A O 1
ATOM 1383 N N . LEU A 1 180 ? -11.947 12.445 22.779 1.00 74.00 180 LEU A N 1
ATOM 1384 C CA . LEU A 1 180 ? -11.040 11.826 21.818 1.00 74.00 180 LEU A CA 1
ATOM 1385 C C . LEU A 1 180 ? -11.699 11.638 20.447 1.00 74.00 180 LEU A C 1
ATOM 1387 O O . LEU A 1 180 ? -10.994 11.609 19.454 1.00 74.00 180 LEU A O 1
ATOM 1391 N N . ARG A 1 181 ? -13.029 11.560 20.345 1.00 66.12 181 ARG A N 1
ATOM 1392 C CA . ARG A 1 181 ? -13.736 11.202 19.099 1.00 66.12 181 ARG A CA 1
ATOM 1393 C C . ARG A 1 181 ? -13.452 12.143 17.916 1.00 66.12 181 ARG A C 1
ATOM 1395 O O . ARG A 1 181 ? -13.513 11.694 16.777 1.00 66.12 181 ARG A O 1
ATOM 1402 N N . TRP A 1 182 ? -13.126 13.410 18.188 1.00 59.53 182 TRP A N 1
ATOM 1403 C CA . TRP A 1 182 ? -12.933 14.463 17.173 1.00 59.53 182 TRP A CA 1
ATOM 1404 C C . TRP A 1 182 ? -11.563 15.146 17.212 1.00 59.53 182 TRP A C 1
ATOM 1406 O O . TRP A 1 182 ? -11.304 16.060 16.431 1.00 59.53 182 TRP A O 1
ATOM 1416 N N . ALA A 1 183 ? -10.680 14.739 18.124 1.00 57.00 183 ALA A N 1
ATOM 1417 C CA . ALA A 1 183 ? -9.304 15.207 18.089 1.00 57.00 183 ALA A CA 1
ATOM 1418 C C . ALA A 1 183 ? -8.593 14.458 16.950 1.00 57.00 183 ALA A C 1
ATOM 1420 O O . ALA A 1 183 ? -8.698 13.243 16.848 1.00 57.00 183 ALA A O 1
ATOM 1421 N N . ALA A 1 184 ? -7.902 15.151 16.059 1.00 56.19 184 ALA A N 1
ATOM 1422 C CA . ALA A 1 184 ? -7.112 14.519 15.010 1.00 56.19 184 ALA A CA 1
ATOM 1423 C C . ALA A 1 184 ? -5.757 15.221 14.936 1.00 56.19 184 ALA A C 1
ATOM 1425 O O . ALA A 1 184 ? -5.724 16.453 15.038 1.00 56.19 184 ALA A O 1
ATOM 1426 N N . PRO A 1 185 ? -4.648 14.483 14.766 1.00 54.25 185 PRO A N 1
ATOM 1427 C CA . PRO A 1 185 ? -3.377 15.102 14.431 1.00 54.25 185 PRO A CA 1
ATOM 1428 C C . PRO A 1 185 ? -3.497 15.770 13.059 1.00 54.25 185 PRO A C 1
ATOM 1430 O O . PRO A 1 185 ? -3.833 15.115 12.078 1.00 54.25 185 PRO A O 1
ATOM 1433 N N . ASP A 1 186 ? -3.279 17.082 13.020 1.00 55.88 186 ASP A N 1
ATOM 1434 C CA . ASP A 1 186 ? -3.170 17.902 11.808 1.00 55.88 186 ASP A CA 1
ATOM 1435 C C . ASP A 1 186 ? -4.376 17.914 10.851 1.00 55.88 186 ASP A C 1
ATOM 1437 O O . ASP A 1 186 ? -4.237 18.073 9.643 1.00 55.88 186 ASP A O 1
ATOM 1441 N N . GLY A 1 187 ? -5.587 17.880 11.413 1.00 49.66 187 GLY A N 1
ATOM 1442 C CA . GLY A 1 187 ? -6.712 18.629 10.854 1.00 49.66 187 GLY A CA 1
ATOM 1443 C C . GLY A 1 187 ? -7.164 18.296 9.431 1.00 49.66 187 GLY A C 1
ATOM 1444 O O . GLY A 1 187 ? -7.524 19.228 8.732 1.00 49.66 187 GLY A O 1
ATOM 1445 N N . TYR A 1 188 ? -7.211 17.031 9.009 1.00 50.72 188 TYR A N 1
ATOM 1446 C CA . TYR A 1 188 ? -8.273 16.504 8.131 1.00 50.72 188 TYR A CA 1
ATOM 1447 C C . TYR A 1 188 ? -8.103 14.985 7.987 1.00 50.72 188 TYR A C 1
ATOM 1449 O O . TYR A 1 188 ? -7.142 14.532 7.373 1.00 50.72 188 TYR A O 1
ATOM 1457 N N . TYR A 1 189 ? -9.044 14.192 8.504 1.00 55.88 189 TYR A N 1
ATOM 1458 C CA . TYR A 1 189 ? -9.231 12.817 8.037 1.00 55.88 189 TYR A CA 1
ATOM 1459 C C . TYR A 1 189 ? -10.648 12.721 7.485 1.00 55.88 189 TYR A C 1
ATOM 1461 O O . TYR A 1 189 ? -11.582 13.087 8.204 1.00 55.88 189 TYR A O 1
ATOM 1469 N N . PRO A 1 190 ? -10.825 12.294 6.225 1.00 52.53 190 PRO A N 1
ATOM 1470 C CA . PRO A 1 190 ? -12.154 12.151 5.653 1.00 52.53 190 PRO A CA 1
ATOM 1471 C C . PRO A 1 190 ? -12.973 11.168 6.496 1.00 52.53 190 PRO A C 1
ATOM 1473 O O . PRO A 1 190 ? -12.482 10.111 6.906 1.00 52.53 190 PRO A O 1
ATOM 1476 N N . GLU A 1 191 ? -14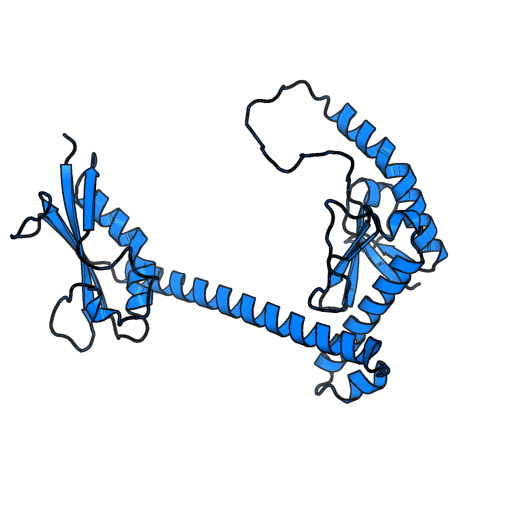.222 11.539 6.782 1.00 46.22 191 GLU A N 1
ATOM 1477 C CA . GLU A 1 191 ? -15.170 10.626 7.410 1.00 46.22 191 GLU A CA 1
ATOM 1478 C C . GLU A 1 191 ? -15.336 9.374 6.526 1.00 46.22 191 GLU A C 1
ATOM 1480 O O . GLU A 1 191 ? -15.303 9.480 5.293 1.00 46.22 191 GLU A O 1
ATOM 1485 N N . PRO A 1 192 ? -15.507 8.176 7.118 1.00 43.28 192 PRO A N 1
ATOM 1486 C CA . PRO A 1 192 ? -15.889 6.998 6.354 1.00 43.28 192 PRO A CA 1
ATOM 1487 C C . PRO A 1 192 ? -17.192 7.294 5.619 1.00 43.28 192 PRO A C 1
ATOM 1489 O O . PRO A 1 192 ? -18.238 7.449 6.246 1.00 43.28 192 PRO A O 1
ATOM 1492 N N . GLY A 1 193 ? -17.131 7.400 4.297 1.00 45.91 193 GLY A N 1
ATOM 1493 C CA . GLY A 1 193 ? -18.319 7.747 3.530 1.00 45.91 193 GLY A CA 1
ATOM 1494 C C . GLY A 1 193 ? -18.083 8.064 2.067 1.00 45.91 193 GLY A C 1
ATOM 1495 O O . GLY A 1 193 ? -18.958 7.746 1.269 1.00 45.91 193 GLY A O 1
ATOM 1496 N N . GLU A 1 194 ? -16.922 8.612 1.689 1.00 47.88 194 GLU A N 1
ATOM 1497 C CA . GLU A 1 194 ? -16.737 9.027 0.287 1.00 47.88 194 GLU A CA 1
ATOM 1498 C C . GLU A 1 194 ? -15.551 8.399 -0.444 1.00 47.88 194 GLU A C 1
ATOM 1500 O O . GLU A 1 194 ? -15.640 8.274 -1.653 1.00 47.88 194 GLU A O 1
ATOM 1505 N N . GLU A 1 195 ? -14.519 7.881 0.232 1.00 52.56 195 GLU A N 1
ATOM 1506 C CA . GLU A 1 195 ? -13.426 7.145 -0.449 1.00 52.56 195 GLU A CA 1
ATOM 1507 C C . GLU A 1 195 ? -12.464 6.405 0.504 1.00 52.56 195 GLU A C 1
ATOM 1509 O O . GLU A 1 195 ? -11.715 5.524 0.076 1.00 52.56 195 GLU A O 1
ATOM 1514 N N . TYR A 1 196 ? -12.495 6.725 1.802 1.00 64.31 196 TYR A N 1
ATOM 1515 C CA . TYR A 1 196 ? -11.446 6.382 2.760 1.00 64.31 196 TYR A CA 1
ATOM 1516 C C . TYR A 1 196 ? -11.875 5.322 3.786 1.00 64.31 196 TYR A C 1
ATOM 1518 O O . TYR A 1 196 ? -12.891 5.460 4.467 1.00 64.31 196 TYR A O 1
ATOM 1526 N N . LEU A 1 197 ? -11.055 4.276 3.930 1.00 66.62 197 LEU A N 1
ATOM 1527 C CA . LEU A 1 197 ? -11.278 3.132 4.832 1.00 66.62 197 LEU A CA 1
ATOM 1528 C C . LEU A 1 197 ? -10.278 3.072 5.987 1.00 66.62 197 LEU A C 1
ATOM 1530 O O . LEU A 1 197 ? -9.952 1.998 6.495 1.00 66.62 197 LEU A O 1
ATOM 1534 N N . GLY A 1 198 ? -9.789 4.239 6.383 1.00 70.06 198 GLY A N 1
ATOM 1535 C CA . GLY A 1 198 ? -8.816 4.392 7.446 1.00 70.06 198 GLY A CA 1
ATOM 1536 C C . GLY A 1 198 ? -7.368 4.525 6.949 1.00 70.06 198 GLY A C 1
ATOM 1537 O O . GLY A 1 198 ? -7.128 4.478 5.740 1.00 70.06 198 GLY A O 1
ATOM 1538 N N . PRO A 1 199 ? -6.398 4.704 7.867 1.00 75.75 199 PRO A N 1
ATOM 1539 C CA . PRO A 1 199 ? -6.537 4.650 9.330 1.00 75.75 199 PRO A CA 1
ATOM 1540 C C . PRO A 1 199 ? -7.607 5.592 9.900 1.00 75.75 199 PRO A C 1
ATOM 1542 O O . PRO A 1 199 ? -7.703 6.754 9.499 1.00 75.75 199 PRO A O 1
ATOM 1545 N N . TYR A 1 200 ? -8.447 5.072 10.798 1.00 80.69 200 TYR A N 1
ATOM 1546 C CA . TYR A 1 200 ? -9.462 5.844 11.516 1.00 80.69 200 TYR A CA 1
ATOM 1547 C C . TYR A 1 200 ? -8.849 6.425 12.788 1.00 80.69 200 TYR A C 1
ATOM 1549 O O . TYR A 1 200 ? -8.151 5.719 13.512 1.00 80.69 200 TYR A O 1
ATOM 1557 N N . PHE A 1 201 ? -9.142 7.687 13.096 1.00 80.31 201 PHE A N 1
ATOM 1558 C CA . PHE A 1 201 ? -8.571 8.363 14.261 1.00 80.31 201 PHE A CA 1
ATOM 1559 C C . PHE A 1 201 ? -9.639 8.754 15.281 1.00 80.31 201 PHE A C 1
ATOM 1561 O O . PHE A 1 201 ? -10.724 9.219 14.935 1.00 80.31 201 PHE A O 1
ATOM 1568 N N . CYS A 1 202 ? -9.311 8.560 16.556 1.00 80.38 202 CYS A N 1
ATOM 1569 C CA . CYS A 1 202 ? -10.024 9.077 17.720 1.00 80.38 202 CYS A CA 1
ATOM 1570 C C . CYS A 1 202 ? -8.990 9.713 18.648 1.00 80.38 202 CYS A C 1
ATOM 1572 O O . CYS A 1 202 ? -8.511 9.108 19.613 1.00 80.38 202 CYS A O 1
ATOM 1574 N N . GLY A 1 203 ? -8.590 10.937 18.315 1.00 79.06 203 GLY A N 1
ATOM 1575 C CA . GLY A 1 203 ? -7.566 11.665 19.035 1.00 79.06 203 GLY A CA 1
ATOM 1576 C C . GLY A 1 203 ? -6.212 11.046 18.734 1.00 79.06 203 GLY A C 1
ATOM 1577 O O . GLY A 1 203 ? -5.856 10.870 17.571 1.00 79.06 203 GLY A O 1
ATOM 1578 N N . PRO A 1 204 ? -5.453 10.691 19.773 1.00 81.75 204 PRO A N 1
ATOM 1579 C CA . PRO A 1 204 ? -4.209 9.950 19.638 1.00 81.75 204 PRO A CA 1
ATOM 1580 C C . PRO A 1 204 ? -4.425 8.458 19.350 1.00 81.75 204 PRO A C 1
ATOM 1582 O O . PRO A 1 204 ? -3.446 7.734 19.234 1.00 81.75 204 PRO A O 1
ATOM 1585 N N . VAL A 1 205 ? -5.661 7.956 19.280 1.00 86.69 205 VAL A N 1
ATOM 1586 C CA . VAL A 1 205 ? -5.924 6.544 18.976 1.00 86.69 205 VAL A CA 1
ATOM 1587 C C . VAL A 1 205 ? -6.066 6.365 17.468 1.00 86.69 205 VAL A C 1
ATOM 1589 O O . VAL A 1 205 ? -7.003 6.896 16.876 1.00 86.69 205 VAL A O 1
ATOM 1592 N N . GLN A 1 206 ? -5.167 5.591 16.868 1.00 88.62 206 GLN A N 1
ATOM 1593 C CA . GLN A 1 206 ? -5.270 5.108 15.495 1.00 88.62 206 GLN A CA 1
ATOM 1594 C C . GLN A 1 206 ? -5.921 3.721 15.485 1.00 88.62 206 GLN A C 1
ATOM 1596 O O . GLN A 1 206 ? -5.561 2.860 16.290 1.00 88.62 206 GLN A O 1
ATOM 1601 N N . ILE A 1 207 ? -6.865 3.505 14.571 1.00 90.19 207 ILE A N 1
ATOM 1602 C CA . ILE A 1 207 ? -7.590 2.250 14.375 1.00 90.19 207 ILE A CA 1
ATOM 1603 C C . ILE A 1 207 ? -7.472 1.851 12.898 1.00 90.19 207 ILE A C 1
ATOM 1605 O O . ILE A 1 207 ? -7.955 2.560 12.016 1.00 90.19 207 ILE A O 1
ATOM 1609 N N . ASP A 1 208 ? -6.864 0.702 12.619 1.00 90.38 208 ASP A N 1
ATOM 1610 C CA . ASP A 1 208 ? -6.671 0.185 11.261 1.00 90.38 208 ASP A CA 1
ATOM 1611 C C . ASP A 1 208 ? -7.605 -0.997 10.996 1.00 90.38 208 ASP A C 1
ATOM 1613 O O . ASP A 1 208 ? -7.570 -1.983 11.734 1.00 90.38 208 ASP A O 1
ATOM 1617 N N . LEU A 1 209 ? -8.371 -0.949 9.903 1.00 90.06 209 LEU A N 1
ATOM 1618 C CA . LEU A 1 209 ? -9.179 -2.073 9.422 1.00 90.06 209 LEU A CA 1
ATOM 1619 C C . LEU A 1 209 ? -8.495 -2.769 8.237 1.00 90.06 209 LEU A C 1
ATOM 1621 O O . LEU A 1 209 ? -8.397 -2.233 7.130 1.00 90.06 209 LEU A O 1
ATOM 1625 N N . GLU A 1 210 ? -8.048 -4.006 8.438 1.00 88.31 210 GLU A N 1
ATOM 1626 C CA . GLU A 1 210 ? -7.428 -4.804 7.381 1.00 88.31 210 GLU A CA 1
ATOM 1627 C C . GLU A 1 210 ? -8.453 -5.473 6.449 1.00 88.31 210 GLU A C 1
ATOM 1629 O O . GLU A 1 210 ? -9.643 -5.586 6.732 1.00 88.31 210 GLU A O 1
ATOM 1634 N N . ALA A 1 211 ? -7.984 -5.987 5.303 1.00 79.44 211 ALA A N 1
ATOM 1635 C CA . ALA A 1 211 ? -8.820 -6.753 4.358 1.00 79.44 211 ALA A CA 1
ATOM 1636 C C . ALA A 1 211 ? -9.492 -7.971 4.932 1.00 79.44 211 ALA A C 1
ATOM 1638 O O . ALA A 1 211 ? -10.574 -8.338 4.488 1.00 79.44 211 ALA A O 1
ATOM 1639 N N . SER A 1 212 ? -8.797 -8.609 5.856 1.00 83.81 212 SER A N 1
ATOM 1640 C CA . SER A 1 212 ? -9.277 -9.776 6.563 1.00 83.81 212 SER A CA 1
ATOM 1641 C C . SER A 1 212 ? -10.452 -9.442 7.486 1.00 83.81 212 SER A C 1
ATOM 1643 O O . SER A 1 212 ? -11.103 -10.370 7.958 1.00 83.81 212 SER A O 1
ATOM 1645 N N . GLY A 1 213 ? -10.719 -8.155 7.747 1.00 87.44 213 GLY A N 1
ATOM 1646 C CA . GLY A 1 213 ? -11.627 -7.700 8.797 1.00 87.44 213 GLY A CA 1
ATOM 1647 C C . GLY A 1 213 ? -10.968 -7.607 10.172 1.00 87.44 213 GLY A C 1
ATOM 1648 O O . GLY A 1 213 ? -11.652 -7.354 11.156 1.00 87.44 213 GLY A O 1
ATOM 1649 N N . GLN A 1 214 ? -9.654 -7.830 10.268 1.00 93.38 214 GLN A N 1
ATOM 1650 C CA . GLN A 1 214 ? -8.928 -7.634 11.520 1.00 93.38 214 GLN A CA 1
ATOM 1651 C C . GLN A 1 214 ? -8.788 -6.145 11.816 1.00 93.38 214 GLN A C 1
ATOM 1653 O O . GLN A 1 214 ? -8.444 -5.363 10.928 1.00 93.38 214 GLN A O 1
ATOM 1658 N N . VAL A 1 215 ? -9.031 -5.782 13.071 1.00 94.06 215 VAL A N 1
ATOM 1659 C CA . VAL A 1 215 ? -8.924 -4.408 13.549 1.00 94.06 215 VAL A CA 1
ATOM 1660 C C . VAL A 1 215 ? -7.707 -4.298 14.447 1.00 94.06 215 VAL A C 1
ATOM 1662 O O . VAL A 1 215 ? -7.554 -5.080 15.385 1.00 94.06 215 VAL A O 1
ATOM 1665 N N . TYR A 1 216 ? -6.848 -3.329 14.164 1.00 95.12 216 TYR A N 1
ATOM 1666 C CA . TYR A 1 216 ? -5.692 -3.026 14.993 1.00 95.12 216 TYR A CA 1
ATOM 1667 C C . TYR A 1 216 ? -5.819 -1.640 15.600 1.00 95.12 216 TYR A C 1
ATOM 1669 O O . TYR A 1 216 ? -6.377 -0.743 14.980 1.00 95.12 216 TYR A O 1
ATOM 1677 N N . LEU A 1 217 ? -5.283 -1.470 16.802 1.00 93.69 217 LEU A N 1
ATOM 1678 C CA . LEU A 1 217 ? -5.296 -0.219 17.539 1.00 93.69 217 LEU A CA 1
ATOM 1679 C C . LEU A 1 217 ? -3.878 0.152 17.966 1.00 93.69 217 LEU A C 1
ATOM 1681 O O . LEU A 1 217 ? -3.121 -0.695 18.446 1.00 93.69 217 LEU A O 1
ATOM 1685 N N . GLN A 1 218 ? -3.535 1.428 17.821 1.00 91.44 218 GLN A N 1
ATOM 1686 C CA . GLN A 1 218 ? -2.272 1.997 18.275 1.00 91.44 218 GLN A CA 1
ATOM 1687 C C . GLN A 1 218 ? -2.513 3.352 18.945 1.00 91.44 218 GLN A C 1
ATOM 1689 O O . GLN A 1 218 ? -3.376 4.122 18.526 1.00 91.44 218 GLN A O 1
ATOM 1694 N N . LEU A 1 219 ? -1.740 3.650 19.990 1.00 88.31 219 LEU A N 1
ATOM 1695 C CA . LEU A 1 219 ? -1.737 4.960 20.633 1.00 88.31 219 LEU A CA 1
ATOM 1696 C C . LEU A 1 219 ? -0.546 5.786 20.133 1.00 88.31 219 LEU A C 1
ATOM 1698 O O . LEU A 1 219 ? 0.603 5.356 20.240 1.00 88.31 219 LEU A O 1
ATOM 1702 N N . LEU A 1 220 ? -0.827 6.968 19.594 1.00 83.00 220 LEU A N 1
ATOM 1703 C CA . LEU A 1 220 ? 0.141 7.895 19.020 1.00 83.00 220 LEU A CA 1
ATOM 1704 C C . LEU A 1 220 ? 0.537 8.981 20.026 1.00 83.00 220 LEU A C 1
ATOM 1706 O O . LEU A 1 220 ? -0.289 9.492 20.785 1.00 83.00 220 LEU A O 1
ATOM 1710 N N . ASP A 1 221 ? 1.810 9.378 20.005 1.00 77.06 221 ASP A N 1
ATOM 1711 C CA . ASP A 1 221 ? 2.297 10.523 20.781 1.00 77.06 221 ASP A CA 1
ATOM 1712 C C . ASP A 1 221 ? 2.147 11.812 19.971 1.00 77.06 221 ASP A C 1
ATOM 1714 O O . ASP A 1 221 ? 3.025 12.175 19.192 1.00 77.06 221 ASP A O 1
ATOM 1718 N N . LEU A 1 222 ? 1.034 12.518 20.164 1.00 66.00 222 LEU A N 1
ATOM 1719 C CA . LEU A 1 222 ? 0.755 13.780 19.467 1.00 66.00 222 LEU A CA 1
ATOM 1720 C C . LEU A 1 222 ? 1.435 15.002 20.121 1.00 66.00 222 LEU A C 1
ATOM 1722 O O . LEU A 1 222 ? 1.225 16.136 19.702 1.00 66.00 222 LEU A O 1
ATOM 1726 N N . GLY A 1 223 ? 2.234 14.796 21.175 1.00 56.88 223 GLY A N 1
ATOM 1727 C CA . GLY A 1 223 ? 2.781 15.856 22.027 1.00 56.88 223 GLY A CA 1
ATOM 1728 C C . GLY A 1 223 ? 4.015 16.594 21.495 1.00 56.88 223 GLY A C 1
ATOM 1729 O O . GLY A 1 223 ? 4.561 17.421 22.226 1.00 56.88 223 GLY A O 1
ATOM 1730 N N . ARG A 1 224 ? 4.486 16.326 20.269 1.00 51.19 224 ARG A N 1
ATOM 1731 C CA . ARG A 1 224 ? 5.599 17.073 19.652 1.00 51.19 224 ARG A CA 1
ATOM 1732 C C . ARG A 1 224 ? 5.176 17.684 18.310 1.00 51.19 224 ARG A C 1
ATOM 1734 O O . ARG A 1 224 ? 5.061 16.952 17.330 1.00 51.19 224 ARG A O 1
ATOM 1741 N N . PRO A 1 225 ? 5.049 19.020 18.208 1.00 39.31 225 PRO A N 1
ATOM 1742 C CA . PRO A 1 225 ? 5.085 19.688 16.914 1.00 39.31 225 PRO A CA 1
ATOM 1743 C C . PRO A 1 225 ? 6.461 19.428 16.275 1.00 39.31 225 PRO A C 1
ATOM 1745 O O . PRO A 1 225 ? 7.480 19.859 16.814 1.00 39.31 225 PRO A O 1
ATOM 1748 N N . GLY A 1 226 ? 6.510 18.716 15.145 1.00 39.28 226 GLY A N 1
ATOM 1749 C CA . GLY A 1 226 ? 7.697 18.673 14.279 1.00 39.28 226 GLY A CA 1
ATOM 1750 C C . GLY A 1 226 ? 8.713 17.538 14.475 1.00 39.28 226 GLY A C 1
ATOM 1751 O O . GLY A 1 226 ? 9.863 17.720 14.089 1.00 39.28 226 GLY A O 1
ATOM 1752 N N . ALA A 1 227 ? 8.341 16.368 15.005 1.00 40.41 227 ALA A N 1
ATOM 1753 C CA . ALA A 1 227 ? 9.282 15.236 15.079 1.00 40.41 227 ALA A CA 1
ATOM 1754 C C . ALA A 1 227 ? 9.576 14.548 13.722 1.00 40.41 227 ALA A C 1
ATOM 1756 O O . ALA A 1 227 ? 10.531 13.784 13.639 1.00 40.41 227 ALA A O 1
ATOM 1757 N N . GLU A 1 228 ? 8.822 14.842 12.654 1.00 37.03 228 GLU A N 1
ATOM 1758 C CA . GLU A 1 228 ? 9.008 14.195 11.338 1.00 37.03 228 GLU A CA 1
ATOM 1759 C C . GLU A 1 228 ? 9.515 15.116 10.217 1.00 37.03 228 GLU A C 1
ATOM 1761 O O . GLU A 1 228 ? 9.678 14.678 9.081 1.00 37.03 228 GLU A O 1
ATOM 1766 N N . LYS A 1 229 ? 9.838 16.384 10.498 1.00 31.84 229 LYS A N 1
ATOM 1767 C CA . LYS A 1 229 ? 10.456 17.268 9.497 1.00 31.84 229 LYS A CA 1
ATOM 1768 C C . LYS A 1 229 ? 11.822 17.736 9.978 1.00 31.84 229 LYS A C 1
ATOM 1770 O O . LYS A 1 229 ? 11.927 18.633 10.808 1.00 31.84 229 LYS A O 1
ATOM 1775 N N . ASN A 1 230 ? 12.846 17.140 9.371 1.00 30.94 230 ASN A N 1
ATOM 1776 C CA . ASN A 1 230 ? 14.276 17.427 9.485 1.00 30.94 230 ASN A CA 1
ATOM 1777 C C . ASN A 1 230 ? 14.992 16.695 10.627 1.00 30.94 230 ASN A C 1
ATOM 1779 O O . ASN A 1 230 ? 15.340 17.278 11.654 1.00 30.94 230 ASN A O 1
ATOM 1783 N N . ALA A 1 231 ? 15.393 15.454 10.342 1.00 32.19 231 ALA A N 1
ATOM 1784 C CA . ALA A 1 231 ? 16.719 14.987 10.734 1.00 32.19 231 ALA A CA 1
ATOM 1785 C C . ALA A 1 231 ? 17.786 15.867 10.042 1.00 32.19 231 ALA A C 1
ATOM 1787 O O . ALA A 1 231 ? 18.462 15.449 9.108 1.00 32.19 231 ALA A O 1
ATOM 1788 N N . SER A 1 232 ? 17.893 17.132 10.458 1.00 33.12 232 SER A N 1
ATOM 1789 C CA . SER A 1 232 ? 19.076 17.940 10.184 1.00 33.12 232 SER A CA 1
ATOM 1790 C C . SER A 1 232 ? 20.190 17.435 11.107 1.00 33.12 232 SER A C 1
ATOM 1792 O O . SER A 1 232 ? 19.943 17.333 12.310 1.00 33.12 232 SER A O 1
ATOM 1794 N N . PRO A 1 233 ? 21.420 17.181 10.625 1.00 35.84 233 PRO A N 1
ATOM 1795 C CA . PRO A 1 233 ? 22.496 16.557 11.413 1.00 35.84 233 PRO A CA 1
ATOM 1796 C C . PRO A 1 233 ? 23.072 17.440 12.534 1.00 35.84 233 PRO A C 1
ATOM 1798 O O . PRO A 1 233 ? 24.109 17.127 13.115 1.00 35.84 233 PRO A O 1
ATOM 1801 N N . HIS A 1 234 ? 22.450 18.583 12.818 1.00 39.78 234 HIS A N 1
ATOM 1802 C CA . HIS A 1 234 ? 22.990 19.620 13.685 1.00 39.78 234 HIS A CA 1
ATOM 1803 C C . HIS A 1 234 ? 21.917 20.118 14.660 1.00 39.78 234 HIS A C 1
ATOM 1805 O O . HIS A 1 234 ? 21.383 21.215 14.503 1.00 39.78 234 HIS A O 1
ATOM 1811 N N . ARG A 1 235 ? 21.598 19.312 15.681 1.00 41.44 235 ARG A N 1
ATOM 1812 C CA . ARG A 1 235 ? 20.950 19.777 16.920 1.00 41.44 235 ARG A CA 1
ATOM 1813 C C . ARG A 1 235 ? 21.370 18.911 18.118 1.00 41.44 235 ARG A C 1
ATOM 1815 O O . ARG A 1 235 ? 20.950 17.772 18.240 1.00 41.44 235 ARG A O 1
ATOM 1822 N N . ASN A 1 236 ? 22.222 19.514 18.950 1.00 37.97 236 ASN A N 1
ATOM 1823 C CA . ASN A 1 236 ? 22.558 19.266 20.359 1.00 37.97 236 ASN A CA 1
ATOM 1824 C C . ASN A 1 236 ? 22.466 17.832 20.920 1.00 37.97 236 ASN A C 1
ATOM 1826 O O . ASN A 1 236 ? 21.398 17.348 21.280 1.00 37.97 236 ASN A O 1
ATOM 1830 N N . GLU A 1 237 ? 23.640 17.254 21.176 1.00 39.94 237 GLU A N 1
ATOM 1831 C CA . GLU A 1 237 ? 23.913 16.023 21.938 1.00 39.94 237 GLU A CA 1
ATOM 1832 C C . GLU A 1 237 ? 23.604 16.127 23.454 1.00 39.94 237 GLU A C 1
ATOM 1834 O O . GLU A 1 237 ? 24.338 15.602 24.287 1.00 39.94 237 GLU A O 1
ATOM 1839 N N . SER A 1 238 ? 22.533 16.815 23.862 1.00 45.75 238 SER A N 1
ATOM 1840 C CA . SER A 1 238 ? 22.179 16.956 25.287 1.00 45.75 238 SER A CA 1
ATOM 1841 C C . SER A 1 238 ? 20.690 16.784 25.585 1.00 45.75 238 SER A C 1
ATOM 1843 O O . SER A 1 238 ? 20.182 17.336 26.561 1.00 45.75 238 SER A O 1
ATOM 1845 N N . GLU A 1 239 ? 19.969 16.054 24.741 1.00 51.34 239 GLU A N 1
ATOM 1846 C CA . GLU A 1 239 ? 18.619 15.596 25.049 1.00 51.34 239 GLU A CA 1
ATOM 1847 C C . GLU A 1 239 ? 18.752 14.263 25.806 1.00 51.34 239 GLU A C 1
ATOM 1849 O O . GLU A 1 239 ? 19.071 13.247 25.198 1.00 51.34 239 GLU A O 1
ATOM 1854 N N . ASP A 1 240 ? 18.599 14.284 27.140 1.00 62.00 240 ASP A N 1
ATOM 1855 C CA . ASP A 1 240 ? 18.577 13.082 27.989 1.00 62.00 240 ASP A CA 1
ATOM 1856 C C . ASP A 1 240 ? 17.524 12.100 27.438 1.00 62.00 240 ASP A C 1
ATOM 1858 O O . ASP A 1 240 ? 16.319 12.359 27.566 1.00 62.00 240 ASP A O 1
ATOM 1862 N N . PRO A 1 241 ? 17.940 10.987 26.803 1.00 58.56 241 PRO A N 1
ATOM 1863 C CA . PRO A 1 241 ? 17.006 10.066 26.173 1.00 58.56 241 PRO A CA 1
ATOM 1864 C C . PRO A 1 241 ? 16.088 9.418 27.214 1.00 58.56 241 PRO A C 1
ATOM 1866 O O . PRO A 1 241 ? 14.928 9.134 26.913 1.00 58.56 241 PRO A O 1
ATOM 1869 N N . GLU A 1 242 ? 16.547 9.255 28.460 1.00 59.72 242 GLU A N 1
ATOM 1870 C CA . GLU A 1 242 ? 15.693 8.783 29.548 1.00 59.72 242 GLU A CA 1
ATOM 1871 C C . GLU A 1 242 ? 14.676 9.846 29.972 1.00 59.72 242 GLU A C 1
ATOM 1873 O O . GLU A 1 242 ? 13.521 9.513 30.238 1.00 59.72 242 GLU A O 1
ATOM 1878 N N . GLY A 1 243 ? 15.068 11.120 29.994 1.00 58.50 243 GLY A N 1
ATOM 1879 C CA . GLY A 1 243 ? 14.186 12.257 30.262 1.00 58.50 243 GLY A CA 1
ATOM 1880 C C . GLY A 1 243 ? 13.041 12.359 29.251 1.00 58.50 243 GLY A C 1
ATOM 1881 O O . GLY A 1 243 ? 11.878 12.461 29.641 1.00 58.50 243 GLY A O 1
ATOM 1882 N N . ILE A 1 244 ? 13.340 12.212 27.958 1.00 60.47 244 ILE A N 1
ATOM 1883 C CA . ILE A 1 244 ? 12.334 12.230 26.882 1.00 60.47 244 ILE A CA 1
ATOM 1884 C C . ILE A 1 244 ? 11.372 11.048 26.997 1.00 60.47 244 ILE A C 1
ATOM 1886 O O . ILE A 1 244 ? 10.158 11.219 26.861 1.00 60.47 244 ILE A O 1
ATOM 1890 N N . VAL A 1 245 ? 11.896 9.850 27.272 1.00 62.78 245 VAL A N 1
ATOM 1891 C CA . VAL A 1 245 ? 11.078 8.646 27.464 1.00 62.78 245 VAL A CA 1
ATOM 1892 C C . VAL A 1 245 ? 10.191 8.782 28.704 1.00 62.78 245 VAL A C 1
ATOM 1894 O O . VAL A 1 245 ? 9.012 8.425 28.645 1.00 62.78 245 VAL A O 1
ATOM 1897 N N . ARG A 1 246 ? 10.700 9.347 29.807 1.00 67.19 246 ARG A N 1
ATOM 1898 C CA . ARG A 1 246 ? 9.918 9.605 31.030 1.00 67.19 246 ARG A CA 1
ATOM 1899 C C . ARG A 1 246 ? 8.817 10.636 30.799 1.00 67.19 246 ARG A C 1
ATOM 1901 O O . ARG A 1 246 ? 7.681 10.394 31.201 1.00 67.19 246 ARG A O 1
ATOM 1908 N N . GLU A 1 247 ? 9.109 11.743 30.121 1.00 67.50 247 GLU A N 1
ATOM 1909 C CA . GLU A 1 247 ? 8.110 12.767 29.794 1.00 67.50 247 GLU A CA 1
ATOM 1910 C C . GLU A 1 247 ? 7.024 12.237 28.849 1.00 67.50 247 GLU A C 1
ATOM 1912 O O . GLU A 1 247 ? 5.837 12.477 29.076 1.00 67.50 247 GLU A O 1
ATOM 1917 N N . LYS A 1 248 ? 7.407 11.470 27.819 1.00 67.94 248 LYS A N 1
ATOM 1918 C CA . LYS A 1 248 ? 6.468 10.775 26.925 1.00 67.94 248 LYS A CA 1
ATOM 1919 C C . LYS A 1 248 ? 5.569 9.817 27.703 1.00 67.94 248 LYS A C 1
ATOM 1921 O O . LYS A 1 248 ? 4.345 9.882 27.590 1.00 67.94 248 LYS A O 1
ATOM 1926 N N . SER A 1 249 ? 6.171 8.972 28.535 1.00 69.50 249 SER A N 1
ATOM 1927 C CA . SER A 1 249 ? 5.445 7.992 29.342 1.00 69.50 249 SER A CA 1
ATOM 1928 C C . SER A 1 249 ? 4.464 8.677 30.295 1.00 69.50 249 SER A C 1
ATOM 1930 O O . SER A 1 249 ? 3.310 8.266 30.374 1.00 69.50 249 SER A O 1
ATOM 1932 N N . ALA A 1 250 ? 4.864 9.770 30.953 1.00 73.81 250 ALA A N 1
ATOM 1933 C CA . ALA A 1 250 ? 4.001 10.524 31.862 1.00 73.81 250 ALA A CA 1
ATOM 1934 C C . ALA A 1 250 ? 2.774 11.141 31.164 1.00 73.81 250 ALA A C 1
ATOM 1936 O O . ALA A 1 250 ? 1.696 11.186 31.758 1.00 73.81 250 ALA A O 1
ATOM 1937 N N . ARG A 1 251 ? 2.909 11.581 29.904 1.00 73.88 251 ARG A N 1
ATOM 1938 C CA . ARG A 1 251 ? 1.786 12.122 29.116 1.00 73.88 251 ARG A CA 1
ATOM 1939 C C . ARG A 1 251 ? 0.834 11.035 28.618 1.00 73.88 251 ARG A C 1
ATOM 1941 O O . ARG A 1 251 ? -0.378 11.230 28.645 1.00 73.88 251 ARG A O 1
ATOM 1948 N N . ILE A 1 252 ? 1.372 9.907 28.155 1.00 81.25 252 ILE A N 1
ATOM 1949 C CA . ILE A 1 252 ? 0.595 8.864 27.470 1.00 81.25 252 ILE A CA 1
ATOM 1950 C C . ILE A 1 252 ? -0.036 7.872 28.454 1.00 81.25 252 ILE A C 1
ATOM 1952 O O . ILE A 1 252 ? -1.132 7.382 28.194 1.00 81.25 252 ILE A O 1
ATOM 1956 N N . HIS A 1 253 ? 0.583 7.600 29.607 1.00 86.12 253 HIS A N 1
ATOM 1957 C CA . HIS A 1 253 ? 0.068 6.619 30.575 1.00 86.12 253 HIS A CA 1
ATOM 1958 C C . HIS A 1 253 ? -1.394 6.841 31.003 1.00 86.12 253 HIS A C 1
ATOM 1960 O O . HIS A 1 253 ? -2.171 5.885 30.952 1.00 86.12 253 HIS A O 1
ATOM 1966 N N . PRO A 1 254 ? -1.820 8.058 31.408 1.00 87.38 254 PRO A N 1
ATOM 1967 C CA . PRO A 1 254 ? -3.207 8.294 31.823 1.00 87.38 254 PRO A CA 1
ATOM 1968 C C . PRO A 1 254 ? -4.216 7.986 30.710 1.00 87.38 254 PRO A C 1
ATOM 1970 O O . PRO A 1 254 ? -5.313 7.475 30.951 1.00 87.38 254 PRO A O 1
ATOM 1973 N N . LEU A 1 255 ? -3.820 8.278 29.477 1.00 86.88 255 LEU A N 1
ATOM 1974 C CA . LEU A 1 255 ? -4.605 8.048 28.279 1.00 86.88 255 LEU A CA 1
ATOM 1975 C C . LEU A 1 255 ? -4.648 6.558 27.917 1.00 86.88 255 LEU A C 1
ATOM 1977 O O . LEU A 1 255 ? -5.738 6.037 27.705 1.00 86.88 255 LEU A O 1
ATOM 1981 N N . ALA A 1 256 ? -3.510 5.858 27.933 1.00 90.69 256 ALA A N 1
ATOM 1982 C CA . ALA A 1 256 ? -3.432 4.412 27.718 1.00 90.69 256 ALA A CA 1
ATOM 1983 C C . ALA A 1 256 ? -4.323 3.645 28.706 1.00 90.69 256 ALA A C 1
ATOM 1985 O O . ALA A 1 256 ? -5.120 2.801 28.295 1.00 90.69 256 ALA A O 1
ATOM 1986 N N . ARG A 1 257 ? -4.267 4.010 29.995 1.00 92.75 257 ARG A N 1
ATOM 1987 C CA . ARG A 1 257 ? -5.154 3.475 31.037 1.00 92.75 257 ARG A CA 1
ATOM 1988 C C . ARG A 1 257 ? -6.624 3.710 30.717 1.00 92.75 257 ARG A C 1
ATOM 1990 O O . ARG A 1 257 ? -7.438 2.796 30.821 1.00 92.75 257 ARG A O 1
ATOM 1997 N N . THR A 1 258 ? -6.969 4.938 30.331 1.00 91.62 258 THR A N 1
ATOM 1998 C CA . THR A 1 258 ? -8.352 5.309 30.009 1.00 91.62 258 THR A CA 1
ATOM 1999 C C . THR A 1 258 ? -8.866 4.518 28.809 1.00 91.62 258 THR A C 1
ATOM 2001 O O . THR A 1 258 ? -9.949 3.945 28.889 1.00 91.62 258 THR A O 1
ATOM 2004 N N . VAL A 1 259 ? -8.088 4.441 27.727 1.00 91.50 259 VAL A N 1
ATOM 2005 C CA . VAL A 1 259 ? -8.428 3.688 26.511 1.00 91.50 259 VAL A CA 1
ATOM 2006 C C . VAL A 1 259 ? -8.642 2.212 26.840 1.00 91.50 259 VAL A C 1
ATOM 2008 O O . VAL A 1 259 ? -9.719 1.683 26.576 1.00 91.50 259 VAL A O 1
ATOM 2011 N N . LEU A 1 260 ? -7.670 1.563 27.488 1.00 93.75 260 LEU A N 1
ATOM 2012 C CA . LEU A 1 260 ? -7.753 0.139 27.816 1.00 93.75 260 LEU A CA 1
ATOM 2013 C C . LEU A 1 260 ? -8.950 -0.171 28.726 1.00 93.75 260 LEU A C 1
ATOM 2015 O O . LEU A 1 260 ? -9.692 -1.122 28.480 1.00 93.75 260 LEU A O 1
ATOM 2019 N N . SER A 1 261 ? -9.175 0.661 29.747 1.00 94.25 261 SER A N 1
ATOM 2020 C CA . SER A 1 261 ? -10.300 0.528 30.678 1.00 94.25 261 SER A CA 1
ATOM 2021 C C . SER A 1 261 ? -11.655 0.670 29.976 1.00 94.25 261 SER A C 1
ATOM 2023 O O . SER A 1 261 ? -12.560 -0.135 30.212 1.00 94.25 261 SER A O 1
ATOM 2025 N N . ARG A 1 262 ? -11.798 1.661 29.086 1.00 94.44 262 ARG A N 1
ATOM 2026 C CA . ARG A 1 262 ? -13.037 1.913 28.337 1.00 94.44 262 ARG A CA 1
ATOM 2027 C C . ARG A 1 262 ? -13.361 0.788 27.366 1.00 94.44 262 ARG A C 1
ATOM 2029 O O . ARG A 1 262 ? -14.489 0.306 27.379 1.00 94.44 262 ARG A O 1
ATOM 2036 N N . LEU A 1 263 ? -12.372 0.329 26.603 1.00 94.56 263 LEU A N 1
ATOM 2037 C CA . LEU A 1 263 ? -12.545 -0.776 25.661 1.00 94.56 263 LEU A CA 1
ATOM 2038 C C . LEU A 1 263 ? -12.898 -2.073 26.389 1.00 94.56 263 LEU A C 1
ATOM 2040 O O . LEU A 1 263 ? -13.890 -2.708 26.050 1.00 94.56 263 LEU A O 1
ATOM 2044 N N . THR A 1 264 ? -12.183 -2.395 27.470 1.00 94.81 264 THR A N 1
ATOM 2045 C CA . THR A 1 264 ? -12.482 -3.591 28.275 1.00 94.81 264 THR A CA 1
ATOM 2046 C C . THR A 1 264 ? -13.896 -3.535 28.855 1.00 94.81 264 THR A C 1
ATOM 2048 O O . THR A 1 264 ? -14.613 -4.531 28.840 1.00 94.81 264 THR A O 1
ATOM 2051 N N . SER A 1 265 ? -14.332 -2.363 29.329 1.00 94.69 265 SER A N 1
ATOM 2052 C CA . SER A 1 265 ? -15.694 -2.169 29.853 1.00 94.69 265 SER A CA 1
ATOM 2053 C C . SER A 1 265 ? -16.774 -2.318 28.776 1.00 94.69 265 SER A C 1
ATOM 2055 O O . SER A 1 265 ? -17.902 -2.681 29.097 1.00 94.69 265 SER A O 1
ATOM 2057 N N . ALA A 1 266 ? -16.432 -2.052 27.514 1.00 94.12 266 ALA A N 1
ATOM 2058 C CA . ALA A 1 266 ? -17.295 -2.265 26.357 1.00 94.12 266 ALA A CA 1
ATOM 2059 C C . ALA A 1 266 ? -17.246 -3.711 25.821 1.00 94.12 266 ALA A C 1
ATOM 2061 O O . ALA A 1 266 ? -17.894 -4.003 24.822 1.00 94.12 266 ALA A O 1
ATOM 2062 N N . GLY A 1 267 ? -16.496 -4.616 26.464 1.00 95.44 267 GLY A N 1
ATOM 2063 C CA . GLY A 1 267 ? -16.315 -5.993 25.992 1.00 95.44 267 GLY A CA 1
ATOM 2064 C C . GLY A 1 267 ? -15.341 -6.117 24.818 1.00 95.44 267 GLY A C 1
ATOM 2065 O O . GLY A 1 267 ? -15.388 -7.101 24.090 1.00 95.44 267 GLY A O 1
ATOM 2066 N N . ILE A 1 268 ? -14.469 -5.128 24.615 1.00 96.50 268 ILE A N 1
ATOM 2067 C CA . ILE A 1 268 ? -13.441 -5.139 23.573 1.00 96.50 268 ILE A CA 1
ATOM 2068 C C . ILE A 1 268 ? -12.091 -5.425 24.227 1.00 96.50 268 ILE A C 1
ATOM 2070 O O . ILE A 1 268 ? -11.621 -4.682 25.093 1.00 96.50 268 ILE A O 1
ATOM 2074 N N . HIS A 1 269 ? -11.452 -6.501 23.789 1.00 95.62 269 HIS A N 1
ATOM 2075 C CA . HIS A 1 269 ? -10.155 -6.942 24.278 1.00 95.62 269 HIS A CA 1
ATOM 2076 C C . HIS A 1 269 ? -9.055 -6.629 23.267 1.00 95.62 269 HIS A C 1
ATOM 2078 O O . HIS A 1 269 ? -9.249 -6.727 22.056 1.00 95.62 269 HIS A O 1
ATOM 2084 N N . LEU A 1 270 ? -7.889 -6.246 23.785 1.00 96.31 270 LEU A N 1
ATOM 2085 C CA . LEU A 1 270 ? -6.698 -5.967 22.993 1.00 96.31 270 LEU A CA 1
ATOM 2086 C C . LEU A 1 270 ? -5.656 -7.061 23.220 1.00 96.31 270 LEU A C 1
ATOM 2088 O O . LEU A 1 270 ? -5.455 -7.502 24.352 1.00 96.31 270 LEU A O 1
ATOM 2092 N N . TYR A 1 271 ? -4.965 -7.451 22.154 1.00 96.62 271 TYR A N 1
ATOM 2093 C CA . TYR A 1 271 ? -3.945 -8.494 22.167 1.00 96.62 271 TYR A CA 1
ATOM 2094 C C . TYR A 1 271 ? -2.678 -8.044 21.444 1.00 96.62 271 TYR A C 1
ATOM 2096 O O . TYR A 1 271 ? -2.725 -7.327 20.446 1.00 96.62 271 TYR A O 1
ATOM 2104 N N . THR A 1 272 ? -1.529 -8.491 21.930 1.00 95.06 272 THR A N 1
ATOM 2105 C CA . THR A 1 272 ? -0.230 -8.332 21.263 1.00 95.06 272 THR A CA 1
ATOM 2106 C C . THR A 1 272 ? -0.079 -9.317 20.097 1.00 95.06 272 THR A C 1
ATOM 2108 O O . THR A 1 272 ? -0.917 -10.195 19.877 1.00 95.06 272 THR A O 1
ATOM 2111 N N . GLY A 1 273 ? 1.009 -9.198 19.325 1.00 89.38 273 GLY A N 1
ATOM 2112 C CA . GLY A 1 273 ? 1.263 -10.057 18.156 1.00 89.38 273 GLY A CA 1
ATOM 2113 C C . GLY A 1 273 ? 1.371 -11.557 18.472 1.00 89.38 273 GLY A C 1
ATOM 2114 O O . GLY A 1 273 ? 1.027 -12.388 17.635 1.00 89.38 273 GLY A O 1
ATOM 2115 N N . ASP A 1 274 ? 1.777 -11.912 19.693 1.00 92.81 274 ASP A N 1
ATOM 2116 C CA . ASP A 1 274 ? 1.805 -13.291 20.200 1.00 92.81 274 ASP A CA 1
ATOM 2117 C C . ASP A 1 274 ? 0.457 -13.762 20.782 1.00 92.81 274 ASP A C 1
ATOM 2119 O O . ASP A 1 274 ? 0.353 -14.880 21.285 1.00 92.81 274 ASP A O 1
ATOM 2123 N N . ARG A 1 275 ? -0.589 -12.932 20.671 1.00 90.62 275 ARG A N 1
ATOM 2124 C CA . ARG A 1 275 ? -1.943 -13.145 21.201 1.00 90.62 275 ARG A CA 1
ATOM 2125 C C . ARG A 1 275 ? -2.037 -13.194 22.725 1.00 90.62 275 ARG A C 1
ATOM 2127 O O . ARG A 1 275 ? -3.037 -13.691 23.247 1.00 90.62 275 ARG A O 1
ATOM 2134 N N . SER A 1 276 ? -1.048 -12.677 23.450 1.00 94.62 276 SER A N 1
ATOM 2135 C CA . SER A 1 276 ? -1.223 -12.431 24.880 1.00 94.62 276 SER A CA 1
ATOM 2136 C C . SER A 1 276 ? -2.100 -11.185 25.114 1.00 94.62 276 SER A C 1
ATOM 2138 O O . SER A 1 276 ? -2.161 -10.300 24.252 1.00 94.62 276 SER A O 1
ATOM 2140 N N . PRO A 1 277 ? -2.863 -11.121 26.224 1.00 95.62 277 PRO A N 1
ATOM 2141 C CA . PRO A 1 277 ? -3.655 -9.940 26.550 1.00 95.62 277 PRO A CA 1
ATOM 2142 C C . PRO A 1 277 ? -2.766 -8.703 26.670 1.00 95.62 277 PRO A C 1
ATOM 2144 O O . PRO A 1 277 ? -1.746 -8.722 27.361 1.00 95.62 277 PRO A O 1
ATOM 2147 N N . ALA A 1 278 ? -3.165 -7.619 26.013 1.00 93.31 278 ALA A N 1
ATOM 2148 C CA . ALA A 1 278 ? -2.433 -6.369 26.076 1.00 93.31 278 ALA A CA 1
ATOM 2149 C C . ALA A 1 278 ? -2.568 -5.699 27.453 1.00 93.31 278 ALA A C 1
ATOM 2151 O O . ALA A 1 278 ? -3.503 -5.933 28.218 1.00 93.31 278 ALA A O 1
ATOM 2152 N N . ALA A 1 279 ? -1.623 -4.808 27.730 1.00 93.00 279 ALA A N 1
ATOM 2153 C CA . ALA A 1 279 ? -1.480 -4.075 28.983 1.00 93.00 279 ALA A CA 1
ATOM 2154 C C . ALA A 1 279 ? -1.181 -2.600 28.678 1.00 93.00 279 ALA A C 1
ATOM 2156 O O . ALA A 1 279 ? -0.888 -2.259 27.527 1.00 93.00 279 ALA A O 1
ATOM 2157 N N . GLU A 1 280 ? -1.257 -1.730 29.689 1.00 91.94 280 GLU A N 1
ATOM 2158 C CA . GLU A 1 280 ? -1.046 -0.282 29.529 1.00 91.94 280 GLU A CA 1
ATOM 2159 C C . GLU A 1 280 ? 0.306 0.024 28.869 1.00 91.94 280 GLU A C 1
ATOM 2161 O O . GLU A 1 280 ? 0.391 0.874 27.983 1.00 91.94 280 GLU A O 1
ATOM 2166 N N . GLU A 1 281 ? 1.351 -0.710 29.249 1.00 90.31 281 GLU A N 1
ATOM 2167 C CA . GLU A 1 281 ? 2.725 -0.521 28.786 1.00 90.31 281 GLU A CA 1
ATOM 2168 C C . GLU A 1 281 ? 2.853 -0.731 27.273 1.00 90.31 281 GLU A C 1
ATOM 2170 O O . GLU A 1 281 ? 3.609 -0.023 26.607 1.00 90.31 281 GLU A O 1
ATOM 2175 N N . HIS A 1 282 ? 2.071 -1.653 26.707 1.00 92.38 282 HIS A N 1
ATOM 2176 C CA . HIS A 1 282 ? 2.075 -1.919 25.271 1.00 92.38 282 HIS A CA 1
ATOM 2177 C C . HIS A 1 282 ? 1.516 -0.735 24.473 1.00 92.38 282 HIS A C 1
ATOM 2179 O O . HIS A 1 282 ? 2.078 -0.368 23.439 1.00 92.38 282 HIS A O 1
ATOM 2185 N N . LEU A 1 283 ? 0.445 -0.108 24.974 1.00 87.69 283 LEU A N 1
ATOM 2186 C CA . LEU A 1 283 ? -0.128 1.103 24.383 1.00 87.69 283 LEU A CA 1
ATOM 2187 C C . LEU A 1 283 ? 0.833 2.289 24.517 1.00 87.69 283 LEU A C 1
ATOM 2189 O O . LEU A 1 283 ? 1.034 3.017 23.551 1.00 87.69 283 LEU A O 1
ATOM 2193 N N . VAL A 1 284 ? 1.472 2.463 25.679 1.00 86.62 284 VAL A N 1
ATOM 2194 C CA . VAL A 1 284 ? 2.461 3.536 25.905 1.00 86.62 284 VAL A CA 1
ATOM 2195 C C . VAL A 1 284 ? 3.673 3.395 24.980 1.00 86.62 284 VAL A C 1
ATOM 2197 O O . VAL A 1 284 ? 4.180 4.394 24.466 1.00 86.62 284 VAL A O 1
ATOM 2200 N N . ALA A 1 285 ? 4.103 2.160 24.715 1.00 86.12 285 ALA A N 1
ATOM 2201 C CA . ALA A 1 285 ? 5.162 1.860 23.756 1.00 86.12 285 ALA A CA 1
ATOM 2202 C C . ALA A 1 285 ? 4.760 2.134 22.292 1.00 86.12 285 ALA A C 1
ATOM 2204 O O . ALA A 1 285 ? 5.617 2.088 21.413 1.00 86.12 285 ALA A O 1
ATOM 2205 N N . GLY A 1 286 ? 3.482 2.423 22.016 1.00 83.25 286 GLY A N 1
ATOM 2206 C CA . GLY A 1 286 ? 2.966 2.573 20.658 1.00 83.25 286 GLY A CA 1
ATOM 2207 C C . GLY A 1 286 ? 2.913 1.241 19.912 1.00 83.25 286 GLY A C 1
ATOM 2208 O O . GLY A 1 286 ? 3.091 1.212 18.699 1.00 83.25 286 GLY A O 1
ATOM 2209 N N . THR A 1 287 ? 2.708 0.126 20.615 1.00 88.69 287 THR A N 1
ATOM 2210 C CA . THR A 1 287 ? 2.569 -1.193 19.982 1.00 88.69 287 THR A CA 1
ATOM 2211 C C . THR A 1 287 ? 1.244 -1.260 19.225 1.00 88.69 287 THR A C 1
ATOM 2213 O O . THR A 1 287 ? 0.217 -0.816 19.738 1.00 88.69 287 THR A O 1
ATOM 2216 N N . ARG A 1 288 ? 1.248 -1.844 18.022 1.00 92.62 288 ARG A N 1
ATOM 2217 C CA . ARG A 1 288 ? 0.024 -2.152 17.267 1.00 92.62 288 ARG A CA 1
ATOM 2218 C C . ARG A 1 288 ? -0.626 -3.405 17.860 1.00 92.62 288 ARG A C 1
ATOM 2220 O O . ARG A 1 288 ? -0.015 -4.473 17.867 1.00 92.62 288 ARG A O 1
ATOM 2227 N N . LEU A 1 289 ? -1.839 -3.264 18.384 1.00 95.69 289 LEU A N 1
ATOM 2228 C CA . LEU A 1 289 ? -2.557 -4.306 19.122 1.00 95.69 289 LEU A CA 1
ATOM 2229 C C . LEU A 1 289 ? -3.783 -4.774 18.344 1.00 95.69 289 LEU A C 1
ATOM 2231 O O . LEU A 1 289 ? -4.507 -3.954 17.798 1.00 95.69 289 LEU A O 1
ATOM 2235 N N . LEU A 1 290 ? -4.038 -6.078 18.313 1.00 96.56 290 LEU A N 1
ATOM 2236 C CA . LEU A 1 290 ? -5.236 -6.658 17.710 1.00 96.56 290 LEU A CA 1
ATOM 2237 C C . LEU A 1 290 ? -6.439 -6.441 18.637 1.00 96.56 290 LEU A C 1
ATOM 2239 O O . LEU A 1 290 ? -6.386 -6.843 19.797 1.00 96.56 290 LEU A O 1
ATOM 2243 N N . ALA A 1 291 ? -7.519 -5.858 18.123 1.00 95.62 291 ALA A N 1
ATOM 2244 C CA . ALA A 1 291 ? -8.781 -5.699 18.837 1.00 95.62 291 ALA A CA 1
ATOM 2245 C C . ALA A 1 291 ? -9.766 -6.822 18.484 1.00 95.62 291 ALA A C 1
ATOM 2247 O O . ALA A 1 291 ? -9.905 -7.192 17.316 1.00 95.62 291 ALA A O 1
ATOM 2248 N N . THR A 1 292 ? -10.471 -7.345 19.487 1.00 93.44 292 THR A N 1
ATOM 2249 C CA . THR A 1 292 ? -11.540 -8.339 19.311 1.00 93.44 292 THR A CA 1
ATOM 2250 C C . THR A 1 292 ? -12.687 -8.090 20.287 1.00 93.44 292 THR A C 1
ATOM 2252 O O . THR A 1 292 ? -12.466 -7.590 21.388 1.00 93.44 292 THR A O 1
ATOM 2255 N N . GLU A 1 293 ? -13.902 -8.491 19.920 1.00 89.44 293 GLU A N 1
ATOM 2256 C CA . GLU A 1 293 ? -15.020 -8.600 20.870 1.00 89.44 293 GLU A CA 1
ATOM 2257 C C . GLU A 1 293 ? -14.839 -9.833 21.779 1.00 89.44 293 GLU A C 1
ATOM 2259 O O . GLU A 1 293 ? -14.198 -10.810 21.374 1.00 89.44 293 GLU A O 1
ATOM 2264 N N . ALA A 1 294 ? -15.351 -9.748 23.010 1.00 75.88 294 ALA A N 1
ATOM 2265 C CA . ALA A 1 294 ? -15.340 -10.799 24.035 1.00 75.88 294 ALA A CA 1
ATOM 2266 C C . ALA A 1 294 ? -16.289 -11.972 23.746 1.00 75.88 294 ALA A C 1
ATOM 2268 O O . ALA A 1 294 ? -17.383 -11.740 23.184 1.00 75.88 294 ALA A O 1
#

Secondary structure (DSSP, 8-state):
--EEEEEEEEEEETTSSSEEE--HHHH-TT-GGGGGGSSEEEEEEE-S-HHHHHHHHHHHHHHHHHHHHTTTTEEEEEEEEEESTT--SS-SEEEEPPHHHHHHHHHHHHHHHHHHHHHHHHHHHHHHHHHHHHHHHTS---HHHHHHHS-SHHHHHHHHHHHHHHHHHHHHHHHS-HHHHT--TTS----TTSS----EEETTEEEEE-TTS-EEEEE-----TTTTS---S-S-TT--HHHHHHHHHHHHHHHHHHHHHHHHHTTEEEE-TTSPBP-HHHHHTT--EEEEE-

Radius of gyration: 29.17 Å; chains: 1; bounding box: 70×39×74 Å

Organism: NCBI:txid394193

pLDDT: mean 80.03, std 15.15, range [30.94, 96.62]

Foldseek 3Di:
DFFKKKKAKWFDAPPDDDTHTAAPVLVPDPDPPQPLHHDIDMDGRHPDDPQVVQVVSCLVCLLVVLVSCVVRRTDWMWMFMDGDDPDDDDTPDIGIQDPVSNVVSNVVNVVVVVVVVVVVVVQVLLVVVLVLVCCCPVVVPPLVRSLVPDPDPVRSQLSSLQVLLVVVVVLLLVLADPQQNPADQPDDDDDSHDGDDDLDGRHQWGWDQDSSSWIKIWGHQSPDDPPPPDPPVDDDPPDPPVVVLVVLLVVCLVVLVRSQVSCVVSQKFWAAPVRDTDDSVCRSVRGIIIIDGD

Sequence (294 aa):
MADDLTWRFEVKMRDHDGWVPITRDLLGADEPLYGDIVDTMEMIGIHREHTDAAKDELDEALAGLTAFGQGRGMTGARIVVWDDVGAEGDPAVVLEATADQLAAGRLRVSTIDVDVAKREVEDARTRVRNEIIRAATVDRLGRNMIARNVEGAWARRLVLGFLAGHDLVEAIRDALPESLRWAAPDGYYPEPGEEYLGPYFCGPVQIDLEASGQVYLQLLDLGRPGAEKNASPHRNESEDPEGIVREKSARIHPLARTVLSRLTSAGIHLYTGDRSPAAEEHLVAGTRLLATEA